Protein 1FL2 (pdb70)

Foldseek 3Di:
DWQEEEEAAALLLLLLLLLQQVVVTRAEYEYAAHHPPQCQEAWFCPLPPDNIGGSVRVSVVSVVSSVVGNYHYHYNWAFQAWAFAPDFQEWIWTATPVGDIDTHSFYAYEHAWDFDDLPAPPQVVADNQFEAADLVGCLQVAAAWEEEFEAQAQQRLVSLLVSLVGHQAYEYEALAQDGRYDPVSVVSSVPRPRYHYHYNWRWHHFDDPSRHTQKTWIARNPVRDIDIDGTGHYHYRHAIQQPQPSHVPVWDDDPRQAFEADPLQDTPRQRYGYFANSHPPPDHDSNRRSVRSSSPSVSSVVSSVPGDHD

Organism: Escherichia coli (strain K12) (NCBI:txid83333)

Secondary structure (DSSP, 8-state):
-EEEEEE--SHHHHHHHHHHHTTT--EEEE-SSTTGGGGG--EE--BTTBSSEEHHHHHHHHHHHHHTS-EEEE-S--EEEEE--SSTTPPEEEEETTS-EEEEEEEEE---EEEPP---TTTTTTBTTTEES-HHHHGGGGBT-EEEEE--SHHHHHHHHHHHTTBSEEEEE-SSSS--S-HHHHHHHHT-TTEEEESSEEEEEEEESSSSEEEEEEEETTT--EEEEE-SEEEE-S-EEES-GGGTTTS-B-TTSPBP--TT-B-SSTTEEE-STTBS-SS--HHHHHHHHHHHHHHHHHHHHHS---

Nearest PDB structures (foldseek):
  1fl2-assembly1_A  TM=1.003E+00  e=1.523E-67  Escherichia coli
  4o5q-assembly1_A  TM=9.953E-01  e=6.691E-61  Escherichia coli K-12
  1hyu-assembly1_A  TM=9.760E-01  e=3.519E-57  Salmonella enterica subsp. enterica serovar Typhimurium
  7aaw-assembly1_B  TM=9.580E-01  e=4.189E-35  Bacillus cereus ATCC 14579
  5mh4-assembly1_A  TM=6.606E-01  e=9.369E-35  Lactococcus cremoris

Structure (mmCIF, N/CA/C/O backbone):
data_1FL2
#
_entry.id   1FL2
#
_cell.length_a   60.440
_cell.length_b   60.440
_cell.length_c   171.830
_cell.angle_alpha   90.00
_cell.angle_beta   90.00
_cell.angle_gamma   120.00
#
_symmetry.space_group_name_H-M   'P 32 2 1'
#
loop_
_entity.id
_entity.type
_entity.pdbx_description
1 polymer 'ALKYL HYDROPEROXIDE REDUCTASE SUBUNIT F'
2 non-polymer 'SULFATE ION'
3 non-polymer 'FLAVIN-ADENINE DINUCLEOTIDE'
4 water water
#
loop_
_atom_site.group_PDB
_atom_site.id
_atom_site.type_symbol
_atom_site.label_atom_id
_atom_site.label_alt_id
_atom_site.label_comp_id
_atom_site.label_asym_id
_atom_site.label_entity_id
_atom_site.label_seq_id
_atom_site.pdbx_PDB_ins_code
_atom_site.Cartn_x
_atom_site.Cartn_y
_atom_site.Cartn_z
_atom_site.occupancy
_atom_site.B_iso_or_equiv
_atom_site.auth_seq_id
_atom_site.auth_comp_id
_atom_site.auth_asym_id
_atom_site.auth_atom_id
_atom_site.pdbx_PDB_model_num
ATOM 1 N N . ALA A 1 1 ? 16.176 26.438 29.151 1.00 23.21 212 ALA A N 1
ATOM 2 C CA . ALA A 1 1 ? 16.868 27.166 28.096 1.00 21.29 212 ALA A CA 1
ATOM 3 C C . ALA A 1 1 ? 17.157 26.183 26.985 1.00 19.87 212 ALA A C 1
ATOM 4 O O . ALA A 1 1 ? 17.896 25.205 27.129 1.00 19.74 212 ALA A O 1
ATOM 6 N N . TYR A 1 2 ? 16.494 26.422 25.879 1.00 18.13 213 TYR A N 1
ATOM 7 C CA . TYR A 1 2 ? 16.664 25.600 24.707 1.00 16.31 213 TYR A CA 1
ATOM 8 C C . TYR A 1 2 ? 17.967 26.007 24.059 1.00 15.13 213 TYR A C 1
ATOM 9 O O . TYR A 1 2 ? 18.478 27.098 24.316 1.00 14.61 213 TYR A O 1
ATOM 18 N N . ASP A 1 3 ? 18.546 25.108 23.268 1.00 13.95 214 ASP A N 1
ATOM 19 C CA . ASP A 1 3 ? 19.740 25.475 22.522 1.00 12.96 214 ASP A CA 1
ATOM 20 C C . ASP A 1 3 ? 19.193 26.294 21.358 1.00 12.31 214 ASP A C 1
ATOM 21 O O . ASP A 1 3 ? 19.778 27.297 20.968 1.00 12.34 214 ASP A O 1
ATOM 26 N N . VAL A 1 4 ? 18.056 25.851 20.829 1.00 11.63 215 VAL A N 1
ATOM 27 C CA . VAL A 1 4 ? 17.356 26.564 19.762 1.00 11.09 215 VAL A CA 1
ATOM 28 C C . VAL A 1 4 ? 15.845 26.545 20.020 1.00 10.82 215 VAL A C 1
ATOM 29 O O . VAL A 1 4 ? 15.279 25.515 20.406 1.00 10.56 215 VAL A O 1
ATOM 33 N N . LEU A 1 5 ? 15.217 27.710 19.868 1.00 10.45 216 LEU A N 1
ATOM 34 C CA . LEU A 1 5 ? 13.776 27.830 20.025 1.00 10.26 216 LEU A CA 1
ATOM 35 C C . LEU A 1 5 ? 13.263 28.374 18.694 1.00 9.97 216 LEU A C 1
ATOM 36 O O . LEU A 1 5 ? 13.639 29.472 18.255 1.00 10.05 216 LEU A O 1
ATOM 41 N N . ILE A 1 6 ? 12.437 27.570 18.053 1.00 9.77 217 ILE A N 1
ATOM 42 C CA . ILE A 1 6 ? 11.857 27.891 16.764 1.00 9.59 217 ILE A CA 1
ATOM 43 C C . ILE A 1 6 ? 10.442 28.397 16.993 1.00 9.62 217 ILE A C 1
ATOM 44 O O . ILE A 1 6 ? 9.649 27.735 17.632 1.00 9.63 217 ILE A O 1
ATOM 49 N N . VAL A 1 7 ? 10.175 29.607 16.510 1.00 9.73 218 VAL A N 1
ATOM 50 C CA . VAL A 1 7 ? 8.875 30.244 16.685 1.00 9.82 218 VAL A CA 1
ATOM 51 C C . VAL A 1 7 ? 8.090 30.156 15.386 1.00 9.80 218 VAL A C 1
ATOM 52 O O . VAL A 1 7 ? 8.439 30.799 14.401 1.00 9.66 218 VAL A O 1
ATOM 56 N N . GLY A 1 8 ? 7.021 29.364 15.411 1.00 9.97 219 GLY A 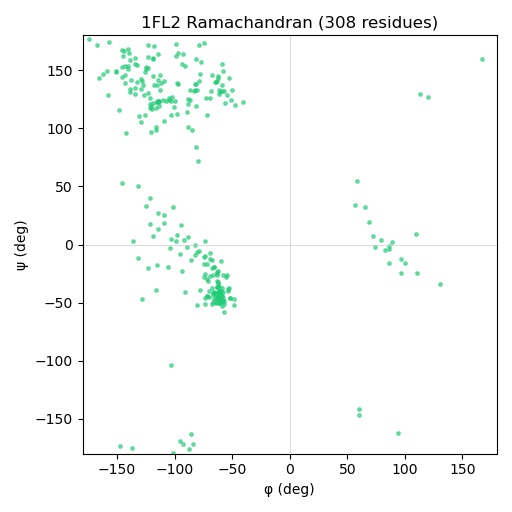N 1
ATOM 57 C CA . GLY A 1 8 ? 6.207 29.160 14.227 1.00 10.24 219 GLY A CA 1
ATOM 58 C C . GLY A 1 8 ? 6.383 27.711 13.830 1.00 10.46 219 GLY A C 1
ATOM 59 O O . GLY A 1 8 ? 7.509 27.235 13.773 1.00 10.70 219 GLY A O 1
ATOM 60 N N . SER A 1 9 ? 5.296 26.990 13.605 1.00 10.51 220 SER A N 1
ATOM 61 C CA . SER A 1 9 ? 5.420 25.588 13.257 1.00 10.47 220 SER A CA 1
ATOM 62 C C . SER A 1 9 ? 4.813 25.164 11.930 1.00 10.37 220 SER A C 1
ATOM 63 O O . SER A 1 9 ? 4.204 24.093 11.812 1.00 10.44 220 SER A O 1
ATOM 66 N N . GLY A 1 10 ? 5.000 26.023 10.932 1.00 10.20 221 GLY A N 1
ATOM 67 C CA . GLY A 1 10 ? 4.579 25.708 9.585 1.00 10.00 221 GLY A CA 1
ATOM 68 C C . GLY A 1 10 ? 5.746 24.919 8.999 1.00 9.75 221 GLY A C 1
ATOM 69 O O . GLY A 1 10 ? 6.634 24.473 9.734 1.00 9.90 221 GLY A O 1
ATOM 70 N N . PRO A 1 11 ? 5.813 24.771 7.676 1.00 9.45 222 PRO A N 1
ATOM 71 C CA . PRO A 1 11 ? 6.882 24.034 6.993 1.00 9.16 222 PRO A CA 1
ATOM 72 C C . PRO A 1 11 ? 8.286 24.478 7.399 1.00 8.64 222 PRO A C 1
ATOM 73 O O . PRO A 1 11 ? 9.144 23.645 7.651 1.00 8.58 222 PRO A O 1
ATOM 77 N N . ALA A 1 12 ? 8.512 25.789 7.445 1.00 8.25 223 ALA A N 1
ATOM 78 C CA . ALA A 1 12 ? 9.831 26.312 7.796 1.00 8.06 223 ALA A CA 1
ATOM 79 C C . ALA A 1 12 ? 10.274 25.924 9.197 1.00 7.88 223 ALA A C 1
ATOM 80 O O . ALA A 1 12 ? 11.404 25.464 9.393 1.00 7.79 223 ALA A O 1
ATOM 82 N N . GLY A 1 13 ? 9.398 26.162 10.174 1.00 7.84 224 GLY A N 1
ATOM 83 C CA . GLY A 1 13 ? 9.698 25.835 11.562 1.00 7.68 224 GLY A CA 1
ATOM 84 C C . GLY A 1 13 ? 9.909 24.336 11.763 1.00 7.90 224 GLY A C 1
ATOM 85 O O . GLY A 1 13 ? 10.808 23.925 12.490 1.00 7.70 224 GLY A O 1
ATOM 86 N N . ALA A 1 14 ? 9.068 23.527 11.129 1.00 8.01 225 ALA A N 1
ATOM 87 C CA . ALA A 1 14 ? 9.179 22.073 11.216 1.00 8.29 225 ALA A CA 1
ATOM 88 C C . ALA A 1 14 ? 10.504 21.582 10.649 1.00 8.29 225 ALA A C 1
ATOM 89 O O . ALA A 1 14 ? 11.165 20.739 11.256 1.00 8.37 225 ALA A O 1
ATOM 91 N N . ALA A 1 15 ? 10.893 22.118 9.492 1.00 8.38 226 ALA A N 1
ATOM 92 C CA . ALA A 1 15 ? 12.149 21.735 8.851 1.00 8.51 226 ALA A CA 1
ATOM 93 C C . ALA A 1 15 ? 13.299 22.078 9.784 1.00 8.44 226 ALA A C 1
ATOM 94 O O . ALA A 1 15 ? 14.233 21.288 9.945 1.00 8.37 226 ALA A O 1
ATOM 96 N N . ALA A 1 16 ? 13.238 23.276 10.364 1.00 8.51 227 ALA A N 1
ATOM 97 C CA . ALA A 1 16 ? 14.270 23.747 11.289 1.00 8.31 227 ALA A CA 1
ATOM 98 C C . ALA A 1 16 ? 14.358 22.842 12.507 1.00 8.43 227 ALA A C 1
ATOM 99 O O . ALA A 1 16 ? 15.456 22.505 12.961 1.00 8.10 227 ALA A O 1
ATOM 101 N N . ALA A 1 17 ? 13.200 22.397 13.001 1.00 8.51 228 ALA A N 1
ATOM 102 C CA . ALA A 1 17 ? 13.179 21.537 14.177 1.00 8.62 228 ALA A CA 1
ATOM 103 C C . ALA A 1 17 ? 13.831 20.196 13.884 1.00 8.73 228 ALA A C 1
ATOM 104 O O . ALA A 1 17 ? 14.583 19.686 14.699 1.00 8.74 228 ALA A O 1
ATOM 106 N N . ILE A 1 18 ? 13.542 19.648 12.707 1.00 8.79 229 ILE A N 1
ATOM 107 C CA . ILE A 1 18 ? 14.098 18.371 12.302 1.00 8.88 229 ILE A CA 1
ATOM 108 C C . ILE A 1 18 ? 15.613 18.511 12.174 1.00 8.89 229 ILE A C 1
ATOM 109 O O . ILE A 1 18 ? 16.364 17.714 12.740 1.00 8.49 229 ILE A O 1
ATOM 114 N N . TYR A 1 19 ? 16.067 19.543 11.461 1.00 9.15 230 TYR A N 1
ATOM 115 C CA . TYR A 1 19 ? 17.502 19.746 11.307 1.00 9.64 230 TYR A CA 1
ATOM 116 C C . TYR A 1 19 ? 18.223 19.967 12.640 1.00 9.85 230 TYR A C 1
ATOM 117 O O . TYR A 1 19 ? 19.301 19.425 12.854 1.00 10.08 230 TYR A O 1
ATOM 126 N N . SER A 1 20 ? 17.629 20.756 13.533 1.00 10.19 231 SER A N 1
ATOM 127 C CA . SER A 1 20 ? 18.233 21.037 14.837 1.00 10.57 231 SER A CA 1
ATOM 128 C C . SER A 1 20 ? 18.308 19.811 15.756 1.00 10.76 231 SER A C 1
ATOM 129 O O . SER A 1 20 ? 19.364 19.506 16.320 1.00 10.76 231 SER A O 1
ATOM 132 N N . ALA A 1 21 ? 17.185 19.111 15.901 1.00 11.01 232 ALA A N 1
ATOM 133 C CA . ALA A 1 21 ? 17.111 17.961 16.803 1.00 11.32 232 ALA A CA 1
ATOM 134 C C . ALA A 1 21 ? 17.984 16.833 16.321 1.00 11.67 232 ALA A C 1
ATOM 135 O O . ALA A 1 21 ? 18.416 16.011 17.119 1.00 11.66 232 ALA A O 1
ATOM 137 N N . ARG A 1 22 ? 18.232 16.790 15.011 1.00 11.90 233 ARG A N 1
ATOM 138 C CA . ARG A 1 22 ? 19.113 15.774 14.445 1.00 12.19 233 ARG A CA 1
ATOM 139 C C . ARG A 1 22 ? 20.557 15.944 14.925 1.00 12.77 233 ARG A C 1
ATOM 140 O O . ARG A 1 22 ? 21.330 14.994 14.911 1.00 12.68 233 ARG A O 1
ATOM 148 N N . LYS A 1 23 ? 20.894 17.134 15.421 1.00 13.30 234 LYS A N 1
ATOM 149 C CA . LYS A 1 23 ? 22.225 17.382 15.969 1.00 13.77 234 LYS A CA 1
ATOM 150 C C . LYS A 1 23 ? 22.283 17.124 17.486 1.00 14.06 234 LYS A C 1
ATOM 151 O O . LYS A 1 23 ? 23.314 17.362 18.135 1.00 14.00 234 LYS A O 1
ATOM 157 N N . GLY A 1 24 ? 21.166 16.657 18.038 1.00 14.17 235 GLY A N 1
ATOM 158 C CA . GLY A 1 24 ? 21.111 16.326 19.454 1.00 14.50 235 GLY A CA 1
ATOM 159 C C . GLY A 1 24 ? 20.941 17.474 20.424 1.00 14.62 235 GLY A C 1
ATOM 160 O O . GLY A 1 24 ? 20.921 17.251 21.639 1.00 14.92 235 GLY A O 1
ATOM 161 N N . ILE A 1 25 ? 20.774 18.685 19.908 1.00 14.64 236 ILE A N 1
ATOM 162 C CA . ILE A 1 25 ? 20.619 19.850 20.774 1.00 14.66 236 ILE A CA 1
ATOM 163 C C . ILE A 1 25 ? 19.199 20.021 21.300 1.00 14.64 236 ILE A C 1
ATOM 164 O O . ILE A 1 25 ? 18.250 19.479 20.735 1.00 14.48 236 ILE A O 1
ATOM 169 N N . ARG A 1 26 ? 19.055 20.778 22.386 1.00 14.76 237 ARG A N 1
ATOM 170 C CA . ARG A 1 26 ? 17.740 20.982 22.984 1.00 15.00 237 ARG A CA 1
ATOM 171 C C . ARG A 1 26 ? 16.972 21.889 22.063 1.00 14.24 237 ARG A C 1
ATOM 172 O O . ARG A 1 26 ? 17.264 23.069 21.949 1.00 13.94 237 ARG A O 1
ATOM 180 N N . THR A 1 27 ? 15.959 21.304 21.445 1.00 13.68 238 THR A N 1
ATOM 181 C CA . THR A 1 27 ? 15.169 21.976 20.432 1.00 13.13 238 THR A CA 1
ATOM 182 C C . THR A 1 27 ? 13.717 22.195 20.821 1.00 12.96 238 THR A C 1
ATOM 183 O O . THR A 1 27 ? 12.994 21.240 21.108 1.00 13.00 238 THR A O 1
ATOM 187 N N . GLY A 1 28 ? 13.299 23.455 20.803 1.00 12.72 239 GLY A N 1
ATOM 188 C CA . GLY A 1 28 ? 11.915 23.792 21.091 1.00 12.67 239 GLY A CA 1
ATOM 189 C C . GLY A 1 28 ? 11.255 24.311 19.820 1.00 12.58 239 GLY A C 1
ATOM 190 O O . GLY A 1 28 ? 11.855 25.071 19.072 1.00 12.16 239 GLY A O 1
ATOM 191 N N . LEU A 1 29 ? 10.011 23.909 19.582 1.00 12.72 240 LEU A N 1
ATOM 192 C CA . LEU A 1 29 ? 9.271 24.343 18.408 1.00 13.03 240 LEU A CA 1
ATOM 193 C C . LEU A 1 29 ? 7.946 24.854 18.961 1.00 13.54 240 LEU A C 1
ATOM 194 O O . LEU A 1 29 ? 7.122 24.062 19.399 1.00 13.56 240 LEU A O 1
ATOM 199 N N . MET A 1 30 ? 7.788 26.168 18.984 1.00 14.25 241 MET A N 1
ATOM 200 C CA . MET A 1 30 ? 6.578 26.788 19.516 1.00 15.29 241 MET A CA 1
ATOM 201 C C . MET A 1 30 ? 5.808 27.493 18.408 1.00 15.56 241 MET A C 1
ATOM 202 O O . MET A 1 30 ? 6.293 28.467 17.839 1.00 15.61 241 MET A O 1
ATOM 207 N N . GLY A 1 31 ? 4.575 27.056 18.176 1.00 15.70 242 GLY A N 1
ATOM 208 C CA . GLY A 1 31 ? 3.768 27.667 17.141 1.00 16.05 242 GLY A CA 1
ATOM 209 C C . GLY A 1 31 ? 2.306 27.726 17.540 1.00 16.38 242 GLY A C 1
ATOM 210 O O . GLY A 1 31 ? 1.886 27.136 18.541 1.00 16.32 242 GLY A O 1
ATOM 211 N N . GLU A 1 32 ? 1.545 28.507 16.793 1.00 16.60 243 GLU A N 1
ATOM 212 C CA . GLU A 1 32 ? 0.119 28.653 17.050 1.00 17.04 243 GLU A CA 1
ATOM 213 C C . GLU A 1 32 ? -0.649 27.415 16.621 1.00 17.18 243 GLU A C 1
ATOM 214 O O . GLU A 1 32 ? -1.454 26.912 17.374 1.00 17.37 243 GLU A O 1
ATOM 220 N N . ARG A 1 33 ? -0.360 26.899 15.429 1.00 17.38 244 ARG A N 1
ATOM 221 C CA . ARG A 1 33 ? -1.040 25.716 14.912 1.00 17.41 244 ARG A CA 1
ATOM 222 C C . ARG A 1 33 ? -0.051 24.954 14.032 1.00 16.88 244 ARG A C 1
ATOM 223 O O . ARG A 1 33 ? 0.351 25.443 12.976 1.00 16.58 244 ARG A O 1
ATOM 231 N N . PHE A 1 34 ? 0.305 23.741 14.441 1.00 16.20 245 PHE A N 1
ATOM 232 C CA . PHE A 1 34 ? 1.270 22.970 13.670 1.00 15.81 245 PHE A CA 1
ATOM 233 C C . PHE A 1 34 ? 0.827 22.768 12.221 1.00 15.60 245 PHE A C 1
ATOM 234 O O . PHE A 1 34 ? -0.314 22.391 11.957 1.00 15.51 245 PHE A O 1
ATOM 242 N N . GLY A 1 35 ? 1.737 23.027 11.290 1.00 15.31 246 GLY A N 1
ATOM 243 C CA . GLY A 1 35 ? 1.419 22.850 9.885 1.00 15.34 246 GLY A CA 1
ATOM 244 C C . GLY A 1 35 ? 1.317 24.157 9.129 1.00 15.35 246 GLY A C 1
ATOM 245 O O . GLY A 1 35 ? 1.435 24.183 7.902 1.00 15.30 246 GLY A O 1
ATOM 246 N N . GLY A 1 36 ? 1.028 25.230 9.849 1.00 15.36 247 GLY A N 1
ATOM 247 C CA . GLY A 1 36 ? 0.934 26.530 9.217 1.00 15.88 247 GLY A CA 1
ATOM 248 C C . GLY A 1 36 ? -0.113 26.648 8.126 1.00 16.31 247 GLY A C 1
ATOM 249 O O . GLY A 1 36 ? -1.197 26.084 8.222 1.00 15.92 247 GLY A O 1
ATOM 250 N N . GLN A 1 37 ? 0.225 27.370 7.065 1.00 16.90 248 GLN A N 1
ATOM 251 C CA . GLN A 1 37 ? -0.713 27.595 5.986 1.00 17.94 248 GLN A CA 1
ATOM 252 C C . GLN A 1 37 ? -1.162 26.370 5.227 1.00 18.32 248 GLN A C 1
ATOM 253 O O . GLN A 1 37 ? -2.235 26.387 4.658 1.00 18.31 248 GLN A O 1
ATOM 259 N N . ILE A 1 38 ? -0.367 25.304 5.242 1.00 18.77 249 ILE A N 1
ATOM 260 C CA . ILE A 1 38 ? -0.737 24.119 4.490 1.00 19.48 249 ILE A CA 1
ATOM 261 C C . ILE A 1 38 ? -1.992 23.446 5.025 1.00 20.04 249 ILE A C 1
ATOM 262 O O . ILE A 1 38 ? -2.687 22.761 4.285 1.00 19.82 249 ILE A O 1
ATOM 267 N N . LEU A 1 39 ? -2.330 23.756 6.278 1.00 20.67 250 LEU A N 1
ATOM 268 C CA . LEU A 1 39 ? -3.515 23.199 6.930 1.00 21.46 250 LEU A CA 1
ATOM 269 C C . LEU A 1 39 ? -4.794 23.597 6.214 1.00 21.85 250 LEU A C 1
ATOM 270 O O . LEU A 1 39 ? -5.775 22.855 6.266 1.00 22.33 250 LEU A O 1
ATOM 275 N N . ASP A 1 40 ? -4.823 24.795 5.630 1.00 22.22 251 ASP A N 1
ATOM 276 C CA . ASP A 1 40 ? -6.042 25.177 4.882 1.00 22.60 251 ASP A CA 1
ATOM 277 C C . ASP A 1 40 ? -6.086 24.946 3.423 1.00 22.11 251 ASP A C 1
ATOM 278 O O . ASP A 1 40 ? -6.847 25.639 2.738 1.00 22.30 251 ASP A O 1
ATOM 283 N N . THR A 1 41 ? -5.202 24.115 2.922 1.00 21.35 252 THR A N 1
ATOM 284 C CA . THR A 1 41 ? -5.297 23.864 1.510 1.00 20.72 252 THR A CA 1
ATOM 285 C C . THR A 1 41 ? -5.464 22.404 1.300 1.00 20.22 252 THR A C 1
ATOM 286 O O . THR A 1 41 ? -5.173 21.605 2.187 1.00 20.27 252 THR A O 1
ATOM 290 N N . VAL A 1 42 ? -5.940 22.054 0.119 1.00 19.62 253 VAL A N 1
ATOM 291 C CA . VAL A 1 42 ? -6.173 20.657 -0.195 1.00 19.11 253 VAL A CA 1
ATOM 292 C C . VAL A 1 42 ? -5.036 20.168 -1.089 1.00 18.69 253 VAL A C 1
ATOM 293 O O . VAL A 1 42 ? -3.932 20.014 -0.610 1.00 18.59 253 VAL A O 1
ATOM 297 N N . ASP A 1 43 ? -5.277 20.017 -2.392 1.00 18.18 254 ASP A N 1
ATOM 298 C CA . ASP A 1 43 ? -4.264 19.567 -3.354 1.00 17.72 254 ASP A CA 1
ATOM 299 C C . ASP A 1 43 ? -2.933 20.379 -3.464 1.00 16.79 254 ASP A C 1
ATOM 300 O O . ASP A 1 43 ? -2.921 21.558 -3.791 1.00 16.90 254 ASP A O 1
ATOM 305 N N . ILE A 1 44 ? -1.816 19.715 -3.230 1.00 15.52 255 ILE A N 1
ATOM 306 C CA . ILE A 1 44 ? -0.516 20.356 -3.352 1.00 14.45 255 ILE A CA 1
ATOM 307 C C . ILE A 1 44 ? 0.216 19.527 -4.394 1.00 13.92 255 ILE A C 1
ATOM 308 O O . ILE A 1 44 ? 0.387 18.325 -4.219 1.00 13.58 255 ILE A O 1
ATOM 313 N N . GLU A 1 45 ? 0.616 20.172 -5.486 1.00 13.48 256 GLU A N 1
ATOM 314 C CA . GLU A 1 45 ? 1.298 19.478 -6.582 1.00 13.25 256 GLU A CA 1
ATOM 315 C C . GLU A 1 45 ? 2.704 19.976 -6.870 1.00 12.48 256 GLU A C 1
ATOM 316 O O . GLU A 1 45 ? 3.313 19.563 -7.850 1.00 12.05 256 GLU A O 1
ATOM 322 N N . ASN A 1 46 ? 3.222 20.863 -6.025 1.00 11.85 257 ASN A N 1
ATOM 323 C CA . ASN A 1 46 ? 4.569 21.366 -6.246 1.00 11.42 257 ASN A CA 1
ATOM 324 C C . ASN A 1 46 ? 5.539 21.117 -5.092 1.00 11.25 257 ASN A C 1
ATOM 325 O O . ASN A 1 46 ? 6.548 21.791 -4.987 1.00 10.97 257 ASN A O 1
ATOM 330 N N . TYR A 1 47 ? 5.201 20.196 -4.191 1.00 11.07 258 TYR A N 1
ATOM 331 C CA . TYR A 1 47 ? 6.151 19.854 -3.134 1.00 11.09 258 TYR A CA 1
ATOM 332 C C . TYR A 1 47 ? 7.011 18.804 -3.841 1.00 11.18 258 TYR A C 1
ATOM 333 O O . TYR A 1 47 ? 6.624 17.635 -3.984 1.00 11.10 258 TYR A O 1
ATOM 342 N N . ILE A 1 48 ? 8.154 19.277 -4.326 1.00 11.13 259 ILE A N 1
ATOM 343 C CA . ILE A 1 48 ? 9.102 18.498 -5.119 1.00 11.16 259 ILE A CA 1
ATOM 344 C C . ILE A 1 48 ? 9.336 17.051 -4.670 1.00 11.32 259 ILE A C 1
ATOM 345 O O . ILE A 1 48 ? 9.733 16.812 -3.539 1.00 11.12 259 ILE A O 1
ATOM 350 N N . SER A 1 49 ? 9.076 16.129 -5.604 1.00 11.72 260 SER A N 1
ATOM 351 C CA . SER A 1 49 ? 9.194 14.671 -5.480 1.00 12.41 260 SER A CA 1
ATOM 352 C C . SER A 1 49 ? 7.861 14.007 -5.156 1.00 12.99 260 SER A C 1
ATOM 353 O O . SER A 1 49 ? 7.735 12.786 -5.233 1.00 12.97 260 SER A O 1
ATOM 356 N N . VAL A 1 50 ? 6.877 14.819 -4.791 1.00 13.34 261 VAL A N 1
ATOM 357 C CA . VAL A 1 50 ? 5.546 14.346 -4.457 1.00 14.11 261 VAL A CA 1
ATOM 358 C C . VAL A 1 50 ? 4.618 14.939 -5.508 1.00 14.60 261 VAL A C 1
ATOM 359 O O . VAL A 1 50 ? 4.213 16.106 -5.413 1.00 14.86 261 VAL A O 1
ATOM 363 N N . PRO A 1 51 ? 4.277 14.155 -6.539 1.00 15.31 262 PRO A N 1
ATOM 364 C CA . PRO A 1 51 ? 3.397 14.659 -7.605 1.00 15.77 262 PRO A CA 1
ATOM 365 C C . PRO A 1 51 ? 2.099 15.247 -7.075 1.00 16.32 262 PRO A C 1
ATOM 366 O O . PRO A 1 51 ? 1.626 16.288 -7.555 1.00 16.34 262 PRO A O 1
ATOM 370 N N . LYS A 1 52 ? 1.561 14.621 -6.037 1.00 16.93 263 LYS A N 1
ATOM 371 C CA . LYS A 1 52 ? 0.329 15.117 -5.452 1.00 17.67 263 LYS A CA 1
ATOM 372 C C . LYS A 1 52 ? 0.108 14.688 -4.021 1.00 17.73 263 LYS A C 1
ATOM 373 O O . LYS A 1 52 ? 0.235 13.515 -3.673 1.00 18.03 263 LYS A O 1
ATOM 379 N N . THR A 1 53 ? -0.173 15.666 -3.176 1.00 17.56 264 THR A N 1
ATOM 380 C CA . THR A 1 53 ? -0.480 15.392 -1.787 1.00 17.42 264 THR A CA 1
ATOM 381 C C . THR A 1 53 ? -1.473 16.475 -1.388 1.00 17.55 264 THR A C 1
ATOM 382 O O . THR A 1 53 ? -1.977 17.191 -2.260 1.00 17.32 264 THR A O 1
ATOM 386 N N . GLU A 1 54 ? -1.826 16.530 -0.106 1.00 17.68 265 GLU A N 1
ATOM 387 C CA . GLU A 1 54 ? -2.742 17.557 0.391 1.00 18.07 265 GLU A CA 1
ATOM 388 C C . GLU A 1 54 ? -2.280 18.081 1.718 1.00 17.44 265 GLU A C 1
ATOM 389 O O . GLU A 1 54 ? -1.590 17.382 2.447 1.00 16.98 265 GLU A O 1
ATOM 395 N N . GLY A 1 55 ? -2.762 19.277 2.050 1.00 16.98 266 GLY A N 1
ATOM 396 C CA . GLY A 1 55 ? -2.398 19.935 3.289 1.00 16.68 266 GLY A CA 1
ATOM 397 C C . GLY A 1 55 ? -2.482 19.105 4.554 1.00 16.51 266 GLY A C 1
ATOM 398 O O . GLY A 1 55 ? -1.515 19.041 5.313 1.00 16.28 266 GLY A O 1
ATOM 399 N N . GLN A 1 56 ? -3.634 18.465 4.781 1.00 16.34 267 GLN A N 1
ATOM 400 C CA . 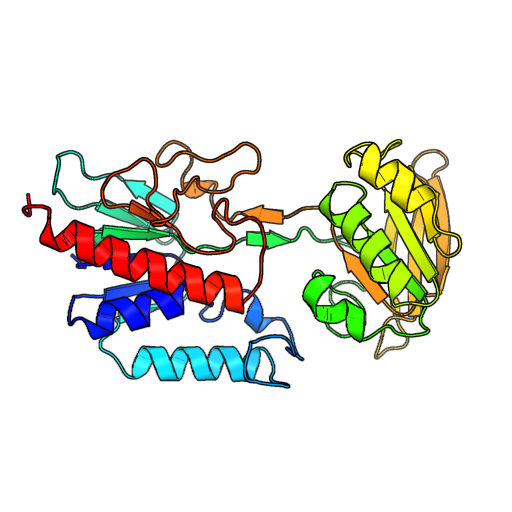GLN A 1 56 ? -3.831 17.650 5.978 1.00 16.35 267 GLN A CA 1
ATOM 401 C C . GLN A 1 56 ? -2.806 16.521 6.040 1.00 15.96 267 GLN A C 1
ATOM 402 O O . GLN A 1 56 ? -2.135 16.351 7.051 1.00 15.81 267 GLN A O 1
ATOM 408 N N . LYS A 1 57 ? -2.665 15.796 4.937 1.00 15.78 268 LYS A N 1
ATOM 409 C CA . LYS A 1 57 ? -1.712 14.695 4.845 1.00 15.57 268 LYS A CA 1
ATOM 410 C C . LYS A 1 57 ? -0.270 15.197 5.049 1.00 15.05 268 LYS A C 1
ATOM 411 O O . LYS A 1 57 ? 0.499 14.617 5.827 1.00 14.81 268 LYS A O 1
ATOM 417 N N . LEU A 1 58 ? 0.079 16.280 4.361 1.00 14.36 269 LEU A N 1
ATOM 418 C CA . LEU A 1 58 ? 1.427 16.863 4.462 1.00 13.75 269 LEU A CA 1
ATOM 419 C C . LEU A 1 58 ? 1.734 17.370 5.874 1.00 13.54 269 LEU A C 1
ATOM 420 O O . LEU A 1 58 ? 2.810 17.113 6.394 1.00 13.44 269 LEU A O 1
ATOM 425 N N . ALA A 1 59 ? 0.812 18.106 6.496 1.00 13.40 270 ALA A N 1
ATOM 426 C CA . ALA A 1 59 ? 1.034 18.566 7.871 1.00 13.23 270 ALA A CA 1
ATOM 427 C C . ALA A 1 59 ? 1.183 17.347 8.787 1.00 13.17 270 ALA A C 1
ATOM 428 O O . ALA A 1 59 ? 1.952 17.369 9.743 1.00 13.12 270 ALA A O 1
ATOM 430 N N . GLY A 1 60 ? 0.436 16.286 8.499 1.00 13.09 271 GLY A N 1
ATOM 431 C CA . GLY A 1 60 ? 0.542 15.082 9.311 1.00 12.80 271 GLY A CA 1
ATOM 432 C C . GLY A 1 60 ? 1.917 14.452 9.140 1.00 12.80 271 GLY A C 1
ATOM 433 O O . GLY A 1 60 ? 2.529 14.007 10.113 1.00 12.66 271 GLY A O 1
ATOM 434 N N . ALA A 1 61 ? 2.407 14.427 7.903 1.00 12.57 272 ALA A N 1
ATOM 435 C CA . ALA A 1 61 ? 3.717 13.844 7.608 1.00 12.62 272 ALA A CA 1
ATOM 436 C C . ALA A 1 61 ? 4.816 14.689 8.235 1.00 12.46 272 ALA A C 1
ATOM 437 O O . ALA A 1 61 ? 5.840 14.155 8.676 1.00 12.58 272 ALA A O 1
ATOM 439 N N . LEU A 1 62 ? 4.634 16.011 8.226 1.00 12.33 273 LEU A N 1
ATOM 440 C CA . LEU A 1 62 ? 5.605 16.907 8.851 1.00 12.23 273 LEU A CA 1
ATOM 441 C C . LEU A 1 62 ? 5.687 16.630 10.343 1.00 12.27 273 LEU A C 1
ATOM 442 O O . LEU A 1 62 ? 6.784 16.630 10.924 1.00 11.91 273 LEU A O 1
ATOM 447 N N . LYS A 1 63 ? 4.531 16.443 10.981 1.00 12.40 274 LYS A N 1
ATOM 448 C CA . LYS A 1 63 ? 4.531 16.154 12.424 1.00 12.70 274 LYS A CA 1
ATOM 449 C C . LYS A 1 63 ? 5.229 14.822 12.746 1.00 12.55 274 LYS A C 1
ATOM 450 O O . LYS A 1 63 ? 5.983 14.724 13.718 1.00 12.74 274 LYS A O 1
ATOM 456 N N . VAL A 1 64 ? 4.947 13.797 11.955 1.00 12.42 275 VAL A N 1
ATOM 457 C CA . VAL A 1 64 ? 5.583 12.492 12.146 1.00 12.49 275 VAL A CA 1
ATOM 458 C C . VAL A 1 64 ? 7.103 12.645 12.025 1.00 12.32 275 VAL A C 1
ATOM 459 O O . VAL A 1 64 ? 7.869 12.127 12.840 1.00 12.15 275 VAL A O 1
ATOM 463 N N . HIS A 1 65 ? 7.538 13.392 11.023 1.00 12.30 276 HIS A N 1
ATOM 464 C CA . HIS A 1 65 ? 8.963 13.593 10.818 1.00 12.31 276 HIS A CA 1
ATOM 465 C C . HIS A 1 65 ? 9.598 14.324 11.999 1.00 12.57 276 HIS A C 1
ATOM 466 O O . HIS A 1 65 ? 10.670 13.947 12.480 1.00 12.68 276 HIS A O 1
ATOM 473 N N . VAL A 1 66 ? 8.924 15.351 12.500 1.00 12.63 277 VAL A N 1
ATOM 474 C CA . VAL A 1 66 ? 9.442 16.097 13.637 1.00 13.08 277 VAL A CA 1
ATOM 475 C C . VAL A 1 66 ? 9.504 15.180 14.852 1.00 13.56 277 VAL A C 1
ATOM 476 O O . VAL A 1 66 ? 10.502 15.158 15.571 1.00 13.41 277 VAL A O 1
ATOM 480 N N . ASP A 1 67 ? 8.454 14.387 15.040 1.00 14.27 278 ASP A N 1
ATOM 481 C CA . ASP A 1 67 ? 8.387 13.481 16.185 1.00 15.01 278 ASP A CA 1
ATOM 482 C C . ASP A 1 67 ? 9.363 12.312 16.168 1.00 15.48 278 ASP A C 1
ATOM 483 O O . ASP A 1 67 ? 9.491 11.596 17.162 1.00 15.64 278 ASP A O 1
ATOM 488 N N . GLU A 1 68 ? 10.081 12.140 15.060 1.00 15.89 279 GLU A N 1
ATOM 489 C CA . GLU A 1 68 ? 11.085 11.090 14.980 1.00 16.49 279 GLU A CA 1
ATOM 490 C C . GLU A 1 68 ? 12.285 11.538 15.799 1.00 16.41 279 GLU A C 1
ATOM 491 O O . GLU A 1 68 ? 13.139 10.729 16.174 1.00 16.36 279 GLU A O 1
ATOM 497 N N . TYR A 1 69 ? 12.338 12.828 16.099 1.00 16.24 280 TYR A N 1
ATOM 498 C CA . TYR A 1 69 ? 13.459 13.376 16.845 1.00 16.35 280 TYR A CA 1
ATOM 499 C C . TYR A 1 69 ? 13.046 13.974 18.177 1.00 16.78 280 TYR A C 1
ATOM 500 O O . TYR A 1 69 ? 11.857 14.118 18.451 1.00 16.74 280 TYR A O 1
ATOM 509 N N . ASP A 1 70 ? 14.034 14.319 18.998 1.00 17.17 281 ASP A N 1
ATOM 510 C CA . ASP A 1 70 ? 13.772 14.883 20.319 1.00 17.81 281 ASP A CA 1
ATOM 511 C C . ASP A 1 70 ? 13.475 16.372 20.181 1.00 17.73 281 ASP A C 1
ATOM 512 O O . ASP A 1 70 ? 14.374 17.223 20.308 1.00 17.61 281 ASP A O 1
ATOM 517 N N . VAL A 1 71 ? 12.210 16.665 19.875 1.00 17.60 282 VAL A N 1
ATOM 518 C CA . VAL A 1 71 ? 11.758 18.042 19.718 1.00 17.47 282 VAL A CA 1
ATOM 519 C C . VAL A 1 71 ? 10.617 18.291 20.680 1.00 17.54 282 VAL A C 1
ATOM 520 O O . VAL A 1 71 ? 9.679 17.492 20.767 1.00 17.44 282 VAL A O 1
ATOM 524 N N . ASP A 1 72 ? 10.713 19.378 21.426 1.00 17.74 283 ASP A N 1
ATOM 525 C CA . ASP A 1 72 ? 9.648 19.744 22.330 1.00 18.04 283 ASP A CA 1
ATOM 526 C C . ASP A 1 72 ? 8.685 20.594 21.515 1.00 18.07 283 ASP A C 1
ATOM 527 O O . ASP A 1 72 ? 8.958 21.761 21.214 1.00 17.54 283 ASP A O 1
ATOM 532 N N . VAL A 1 73 ? 7.592 19.974 21.088 1.00 18.33 284 VAL A N 1
ATOM 533 C CA . VAL A 1 73 ? 6.588 20.682 20.313 1.00 18.86 284 VAL A CA 1
ATOM 534 C C . VAL A 1 73 ? 5.572 21.328 21.262 1.00 19.45 284 VAL A C 1
ATOM 535 O O . VAL A 1 73 ? 4.910 20.657 22.041 1.00 19.14 284 VAL A O 1
ATOM 539 N N . ILE A 1 74 ? 5.471 22.647 21.157 1.00 20.33 285 ILE A N 1
ATOM 540 C CA . ILE A 1 74 ? 4.558 23.476 21.944 1.00 21.29 285 ILE A CA 1
ATOM 541 C C . ILE A 1 74 ? 3.564 24.035 20.915 1.00 22.00 285 ILE A C 1
ATOM 542 O O . ILE A 1 74 ? 3.967 24.599 19.877 1.00 22.35 285 ILE A O 1
ATOM 547 N N . ASP A 1 75 ? 2.276 23.794 21.128 1.00 22.82 286 ASP A N 1
ATOM 548 C CA . ASP A 1 75 ? 1.254 24.266 20.194 1.00 23.54 286 ASP A CA 1
ATOM 549 C C . ASP A 1 75 ? 0.262 25.233 20.860 1.00 23.49 286 ASP A C 1
ATOM 550 O O . ASP A 1 75 ? 0.133 25.243 22.080 1.00 23.43 286 ASP A O 1
ATOM 555 N N . SER A 1 76 ? -0.441 26.027 20.056 1.00 23.41 287 SER A N 1
ATOM 556 C CA . SER A 1 76 ? -1.411 26.999 20.568 1.00 23.23 287 SER A CA 1
ATOM 557 C C . SER A 1 76 ? -0.783 28.120 21.403 1.00 22.94 287 SER A C 1
ATOM 558 O O . SER A 1 76 ? -1.374 28.575 22.381 1.00 23.04 287 SER A O 1
ATOM 561 N N . GLN A 1 77 ? 0.444 28.519 21.070 1.00 22.39 288 GLN A N 1
ATOM 562 C CA . GLN A 1 77 ? 1.096 29.620 21.773 1.00 21.77 288 GLN A CA 1
ATOM 563 C C . GLN A 1 77 ? 1.579 30.652 20.758 1.00 21.04 288 GLN A C 1
ATOM 564 O O . GLN A 1 77 ? 2.078 30.287 19.693 1.00 20.87 288 GLN A O 1
ATOM 570 N N . SER A 1 78 ? 1.377 31.935 21.062 1.00 20.06 289 SER A N 1
ATOM 571 C CA . SER A 1 78 ? 1.802 33.010 20.168 1.00 19.31 289 SER A CA 1
ATOM 572 C C . SER A 1 78 ? 2.898 33.856 20.796 1.00 18.54 289 SER A C 1
ATOM 573 O O . SER A 1 78 ? 2.697 34.431 21.863 1.00 18.22 289 SER A O 1
ATOM 576 N N . ALA A 1 79 ? 4.035 33.963 20.109 1.00 17.63 290 ALA A N 1
ATOM 577 C CA . ALA A 1 79 ? 5.135 34.783 20.583 1.00 16.74 290 ALA A CA 1
ATOM 578 C C . ALA A 1 79 ? 4.660 36.224 20.485 1.00 16.33 290 ALA A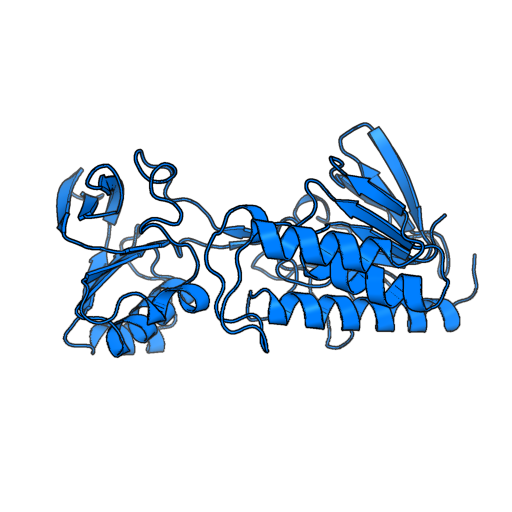 C 1
ATOM 579 O O . ALA A 1 79 ? 4.115 36.642 19.457 1.00 15.89 290 ALA A O 1
ATOM 581 N N . SER A 1 80 ? 4.869 36.974 21.562 1.00 15.89 291 SER A N 1
ATOM 582 C CA . SER A 1 80 ? 4.439 38.361 21.633 1.00 15.65 291 SER A CA 1
ATOM 583 C C . SER A 1 80 ? 5.600 39.340 21.738 1.00 15.71 291 SER A C 1
ATOM 584 O O . SER A 1 80 ? 5.438 40.523 21.481 1.00 15.57 291 SER A O 1
ATOM 587 N N . LYS A 1 81 ? 6.781 38.852 22.105 1.00 15.74 292 LYS A N 1
ATOM 588 C CA . LYS A 1 81 ? 7.938 39.726 22.203 1.00 16.03 292 LYS A CA 1
ATOM 589 C C . LYS A 1 81 ? 9.227 38.923 22.208 1.00 16.03 292 LYS A C 1
ATOM 590 O O . LYS A 1 81 ? 9.249 37.787 22.689 1.00 15.88 292 LYS A O 1
ATOM 596 N N . LEU A 1 82 ? 10.265 39.510 21.624 1.00 16.09 293 LEU A N 1
ATOM 597 C CA . LEU A 1 82 ? 11.607 38.936 21.618 1.00 16.35 293 LEU A CA 1
ATOM 598 C C . LEU A 1 82 ? 12.473 39.881 22.439 1.00 16.47 293 LEU A C 1
ATOM 599 O O . LEU A 1 82 ? 12.509 41.083 22.172 1.00 16.45 293 LEU A O 1
ATOM 604 N N . ILE A 1 83 ? 13.121 39.355 23.468 1.00 16.68 294 ILE A N 1
ATOM 605 C CA . ILE A 1 83 ? 14.029 40.165 24.269 1.00 17.08 294 ILE A CA 1
ATOM 606 C C . ILE A 1 83 ? 15.399 39.640 23.911 1.00 17.43 294 ILE A C 1
ATOM 607 O O . ILE A 1 83 ? 15.738 38.508 24.246 1.00 17.35 294 ILE A O 1
ATOM 612 N N . PRO A 1 84 ? 16.155 40.412 23.126 1.00 17.95 295 PRO A N 1
ATOM 613 C CA . PRO A 1 84 ? 17.503 40.023 22.702 1.00 18.40 295 PRO A CA 1
ATOM 614 C C . PRO A 1 84 ? 18.435 39.931 23.906 1.00 19.05 295 PRO A C 1
ATOM 615 O O . PRO A 1 84 ? 18.352 40.747 24.823 1.00 19.02 295 PRO A O 1
ATOM 619 N N . ALA A 1 85 ? 19.294 38.918 23.908 1.00 19.61 296 ALA A N 1
ATOM 620 C CA . ALA A 1 85 ? 20.261 38.726 24.982 1.00 20.46 296 ALA A CA 1
ATOM 621 C C . ALA A 1 85 ? 20.967 40.071 25.182 1.00 21.16 296 ALA A C 1
ATOM 622 O O . ALA A 1 85 ? 21.307 40.753 24.213 1.00 21.15 296 ALA A O 1
ATOM 624 N N . ALA A 1 86 ? 21.089 40.483 26.436 1.00 22.01 297 ALA A N 1
ATOM 625 C CA . ALA A 1 86 ? 21.693 41.764 26.777 1.00 22.89 297 ALA A CA 1
ATOM 626 C C . ALA A 1 86 ? 23.195 41.775 26.549 1.00 23.46 297 ALA A C 1
ATOM 627 O O . ALA A 1 86 ? 23.786 42.826 26.250 1.00 23.77 297 ALA A O 1
ATOM 629 N N . VAL A 1 87 ? 23.805 40.610 26.728 1.00 24.01 298 VAL A N 1
ATOM 630 C CA . VAL A 1 87 ? 25.232 40.429 26.529 1.00 24.64 298 VAL A CA 1
ATOM 631 C C . VAL A 1 87 ? 25.497 39.331 25.496 1.00 24.90 298 VAL A C 1
ATOM 632 O O . VAL A 1 87 ? 24.683 38.412 25.301 1.00 25.07 298 VAL A O 1
ATOM 636 N N . GLU A 1 88 ? 26.628 39.462 24.815 1.00 25.21 299 GLU A N 1
ATOM 637 C CA . GLU A 1 88 ? 27.075 38.509 23.806 1.00 25.33 299 GLU A CA 1
ATOM 638 C C . GLU A 1 88 ? 27.110 37.110 24.401 1.00 24.83 299 GLU A C 1
ATOM 639 O O . GLU A 1 88 ? 27.678 36.903 25.472 1.00 25.11 299 GLU A O 1
ATOM 645 N N . GLY A 1 89 ? 26.470 36.162 23.720 1.00 24.09 300 GLY A N 1
ATOM 646 C CA . GLY A 1 89 ? 26.432 34.794 24.205 1.00 22.83 300 GLY A CA 1
ATOM 647 C C . GLY A 1 89 ? 25.354 34.560 25.247 1.00 22.09 300 GLY A C 1
ATOM 648 O O . GLY A 1 89 ? 25.200 33.448 25.728 1.00 22.15 300 GLY A O 1
ATOM 649 N N . GLY A 1 90 ? 24.653 35.615 25.653 1.00 21.31 301 GLY A N 1
ATOM 650 C CA . GLY A 1 90 ? 23.586 35.454 26.631 1.00 20.29 301 GLY A CA 1
ATOM 651 C C . GLY A 1 90 ? 22.339 34.804 26.033 1.00 19.69 301 GLY A C 1
ATOM 652 O O . GLY A 1 90 ? 22.276 34.571 24.822 1.00 19.52 301 GLY A O 1
ATOM 653 N N . LEU A 1 91 ? 21.358 34.491 26.877 1.00 18.87 302 LEU A N 1
ATOM 654 C CA . LEU A 1 91 ? 20.116 33.870 26.424 1.00 18.17 302 LEU A CA 1
ATOM 655 C C . LEU A 1 91 ? 19.122 34.866 25.848 1.00 17.64 302 LEU A C 1
ATOM 656 O O . LEU A 1 91 ? 18.911 35.952 26.407 1.00 17.42 302 LEU A O 1
ATOM 661 N N . HIS A 1 92 ? 18.487 34.471 24.744 1.00 16.69 303 HIS A N 1
ATOM 662 C CA . HIS A 1 92 ? 17.461 35.279 24.097 1.00 16.02 303 HIS A CA 1
ATOM 663 C C . HIS A 1 92 ? 16.158 34.828 24.734 1.00 15.71 303 HIS A C 1
ATOM 664 O O . HIS A 1 92 ? 16.064 33.703 25.220 1.00 15.61 303 HIS A O 1
ATOM 671 N N . GLN A 1 93 ? 15.152 35.696 24.754 1.00 15.38 304 GLN A N 1
ATOM 672 C CA . GLN A 1 93 ? 13.882 35.324 25.359 1.00 15.02 304 GLN A CA 1
ATOM 673 C C . GLN A 1 93 ? 12.699 35.584 24.457 1.00 14.70 304 GLN A C 1
ATOM 674 O O . GLN A 1 93 ? 12.659 36.576 23.744 1.00 14.72 304 GLN A O 1
ATOM 680 N N . ILE A 1 94 ? 11.737 34.682 24.515 1.00 14.30 305 ILE A N 1
ATOM 681 C CA . ILE A 1 94 ? 10.511 34.824 23.761 1.00 14.02 305 ILE A CA 1
ATOM 682 C C . ILE A 1 94 ? 9.365 34.847 24.764 1.00 14.01 305 ILE A C 1
ATOM 683 O O . ILE A 1 94 ? 9.176 33.893 25.525 1.00 13.68 305 ILE A O 1
ATOM 688 N N . GLU A 1 95 ? 8.621 35.951 24.778 1.00 14.13 306 GLU A N 1
ATOM 689 C CA . GLU A 1 95 ? 7.458 36.062 25.650 1.00 14.50 306 GLU A CA 1
ATOM 690 C C . GLU A 1 95 ? 6.269 35.615 24.819 1.00 14.63 306 GLU A C 1
ATOM 691 O O . GLU A 1 95 ? 6.295 35.740 23.586 1.00 14.75 306 GLU A O 1
ATOM 697 N N . THR A 1 96 ? 5.215 35.140 25.477 1.00 14.79 307 THR A N 1
ATOM 698 C CA . THR A 1 96 ? 4.012 34.713 24.759 1.00 15.03 307 THR A CA 1
ATOM 699 C C . THR A 1 96 ? 2.800 35.545 25.178 1.00 15.20 307 THR A C 1
ATOM 700 O O . THR A 1 96 ? 2.779 36.121 26.274 1.00 15.17 307 THR A O 1
ATOM 704 N N . ALA A 1 97 ? 1.778 35.555 24.323 1.00 15.32 308 ALA A N 1
ATOM 705 C CA . ALA A 1 97 ? 0.534 36.289 24.591 1.00 15.48 308 ALA A CA 1
ATOM 706 C C . ALA A 1 97 ? -0.159 35.734 25.826 1.00 15.61 308 ALA A C 1
ATOM 707 O O . ALA A 1 97 ? -0.827 36.468 26.567 1.00 15.89 308 ALA A O 1
ATOM 709 N N . SER A 1 98 ? -0.004 34.436 26.049 1.00 15.56 309 SER A N 1
ATOM 710 C CA . SER A 1 98 ? -0.626 33.800 27.198 1.00 15.62 309 SER A CA 1
ATOM 711 C C . SER A 1 98 ? 0.080 34.143 28.513 1.00 15.29 309 SER A C 1
ATOM 712 O O . SER A 1 98 ? -0.424 33.800 29.577 1.00 15.58 309 SER A O 1
ATOM 715 N N . GLY A 1 99 ? 1.259 34.760 28.447 1.00 14.88 310 GLY A N 1
ATOM 716 C CA . GLY A 1 99 ? 1.940 35.164 29.679 1.00 14.47 310 GLY A CA 1
ATOM 717 C C . GLY A 1 99 ? 3.200 34.420 30.085 1.00 14.32 310 GLY A C 1
ATOM 718 O O . GLY A 1 99 ? 3.710 34.608 31.201 1.00 13.96 310 GLY A O 1
ATOM 719 N N . ALA A 1 100 ? 3.695 33.566 29.192 1.00 13.89 311 ALA A N 1
ATOM 720 C CA . ALA A 1 100 ? 4.897 32.794 29.467 1.00 13.71 311 ALA A CA 1
ATOM 721 C C . ALA A 1 100 ? 6.120 33.454 28.860 1.00 13.42 311 ALA A C 1
ATOM 722 O O . ALA A 1 100 ? 6.015 34.374 28.052 1.00 13.03 311 ALA A O 1
ATOM 724 N N . VAL A 1 101 ? 7.295 33.024 29.306 1.00 13.33 312 VAL A N 1
ATOM 725 C CA . VAL A 1 101 ? 8.542 33.528 28.735 1.00 13.33 312 VAL A CA 1
ATOM 726 C C . VAL A 1 101 ? 9.430 32.313 28.615 1.00 13.36 312 VAL A C 1
ATOM 727 O O . VAL A 1 101 ? 9.490 31.499 29.536 1.00 13.25 312 VAL A O 1
ATOM 731 N N . LEU A 1 102 ? 10.034 32.145 27.444 1.00 13.52 313 LEU A N 1
ATOM 732 C CA . LEU A 1 102 ? 10.922 31.008 27.198 1.00 13.81 313 LEU A CA 1
ATOM 733 C C . LEU A 1 102 ? 12.310 31.532 26.883 1.00 13.78 313 LEU A C 1
ATOM 734 O O . LEU A 1 102 ? 12.442 32.590 26.270 1.00 13.79 313 LEU A O 1
ATOM 739 N N . LYS A 1 103 ? 13.338 30.805 27.322 1.00 13.76 314 LYS A N 1
ATOM 740 C CA . LYS A 1 103 ? 14.722 31.222 27.092 1.00 14.12 314 LYS A CA 1
ATOM 741 C C . LYS A 1 103 ? 15.424 30.259 26.151 1.00 13.62 314 LYS A C 1
ATOM 742 O O . LYS A 1 103 ? 15.206 29.046 26.220 1.00 13.64 314 LYS A O 1
ATOM 748 N N . ALA A 1 104 ? 16.324 30.800 25.342 1.00 13.31 315 ALA A N 1
ATOM 749 C CA . ALA A 1 104 ? 17.068 29.989 24.393 1.00 13.00 315 ALA A CA 1
ATOM 750 C C . ALA A 1 104 ? 18.354 30.664 23.959 1.00 12.89 315 ALA A C 1
ATOM 751 O O . ALA A 1 104 ? 18.467 31.899 23.943 1.00 12.70 315 ALA A O 1
ATOM 753 N N . ARG A 1 105 ? 19.348 29.838 23.646 1.00 12.80 316 ARG A N 1
ATOM 754 C CA . ARG A 1 105 ? 20.635 30.320 23.175 1.00 12.81 316 ARG A CA 1
ATOM 755 C C . ARG A 1 105 ? 20.526 30.865 21.766 1.00 12.09 316 ARG A C 1
ATOM 756 O O . ARG A 1 105 ? 21.232 31.781 21.391 1.00 12.16 316 ARG A O 1
ATOM 764 N N . SER A 1 106 ? 19.603 30.320 20.989 1.00 11.48 317 SER A N 1
ATOM 765 C CA . SER A 1 106 ? 19.400 30.803 19.630 1.00 10.75 317 SER A CA 1
ATOM 766 C C . SER A 1 106 ? 17.910 30.744 19.330 1.00 10.40 317 SER A C 1
ATOM 767 O O . SER A 1 106 ? 17.177 29.924 19.889 1.00 10.24 317 SER A O 1
ATOM 770 N N . ILE A 1 107 ? 17.489 31.613 18.424 1.00 10.12 318 ILE A N 1
ATOM 771 C CA . ILE A 1 107 ? 16.085 31.703 18.042 1.00 9.72 318 ILE A CA 1
ATOM 772 C C . ILE A 1 107 ? 15.978 31.619 16.535 1.00 9.52 318 ILE A C 1
ATOM 773 O O . ILE A 1 107 ? 16.841 32.125 15.815 1.00 9.40 318 ILE A O 1
ATOM 778 N N . ILE A 1 108 ? 14.955 30.916 16.071 1.00 9.35 319 ILE A N 1
ATOM 779 C CA . ILE A 1 108 ? 14.668 30.870 14.657 1.00 9.29 319 ILE A CA 1
ATOM 780 C C . ILE A 1 108 ? 13.203 31.291 14.538 1.00 9.27 319 ILE A C 1
ATOM 781 O O . ILE A 1 108 ? 12.320 30.599 15.024 1.00 9.56 319 ILE A O 1
ATOM 786 N N . VAL A 1 109 ? 12.974 32.470 13.969 1.00 9.23 320 VAL A N 1
ATOM 787 C CA . VAL A 1 109 ? 11.621 32.980 13.747 1.00 9.27 320 VAL A CA 1
ATOM 788 C C . VAL A 1 109 ? 11.134 32.437 12.401 1.00 9.20 320 VAL A C 1
ATOM 789 O O . VAL A 1 109 ? 11.752 32.670 11.363 1.00 8.88 320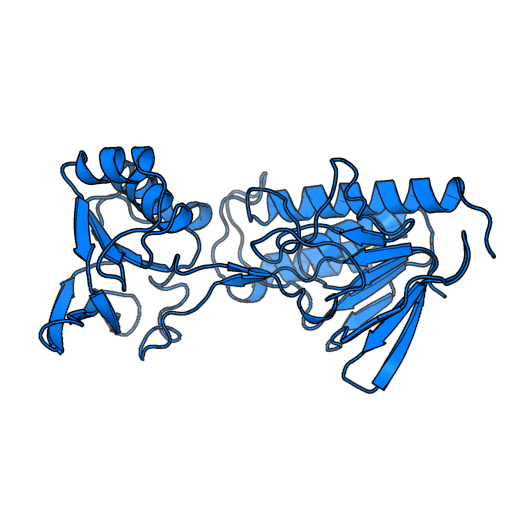 VAL A O 1
ATOM 793 N N . ALA A 1 110 ? 9.993 31.762 12.421 1.00 9.13 321 ALA A N 1
ATOM 794 C CA . ALA A 1 110 ? 9.413 31.155 11.218 1.00 9.20 321 ALA A CA 1
ATOM 795 C C . ALA A 1 110 ? 7.889 31.253 11.347 1.00 9.20 321 ALA A C 1
ATOM 796 O O . ALA A 1 110 ? 7.153 30.270 11.221 1.00 9.02 321 ALA A O 1
ATOM 798 N N . THR A 1 111 ? 7.438 32.471 11.600 1.00 9.40 322 THR A N 1
ATOM 799 C CA . THR A 1 111 ? 6.031 32.775 11.822 1.00 9.78 322 THR A CA 1
ATOM 800 C C . THR A 1 111 ? 5.172 32.958 10.572 1.00 10.13 322 THR A C 1
ATOM 801 O O . THR A 1 111 ? 3.956 33.203 10.669 1.00 10.00 322 THR A O 1
ATOM 805 N N . GLY A 1 112 ? 5.800 32.831 9.409 1.00 10.65 323 GLY A N 1
ATOM 806 C CA . GLY A 1 112 ? 5.083 32.949 8.152 1.00 11.31 323 GLY A CA 1
ATOM 807 C C . GLY A 1 112 ? 4.383 34.275 7.899 1.00 12.04 323 GLY A C 1
ATOM 808 O O . GLY A 1 112 ? 4.791 35.325 8.377 1.00 11.67 323 GLY A O 1
ATOM 809 N N . ALA A 1 113 ? 3.255 34.198 7.205 1.00 12.82 324 ALA A N 1
ATOM 810 C CA . ALA A 1 113 ? 2.521 35.393 6.851 1.00 14.00 324 ALA A CA 1
ATOM 811 C C . ALA A 1 113 ? 1.069 35.036 6.590 1.00 14.84 324 ALA A C 1
ATOM 812 O O . ALA A 1 113 ? 0.691 33.870 6.579 1.00 14.95 324 ALA A O 1
ATOM 814 N N . LYS A 1 114 ? 0.273 36.070 6.369 1.00 16.09 325 LYS A N 1
ATOM 815 C CA . LYS A 1 114 ? -1.137 35.917 6.073 1.00 17.10 325 LYS A CA 1
ATOM 816 C C . LYS A 1 114 ? -1.418 36.670 4.787 1.00 17.19 325 LYS A C 1
ATOM 817 O O . LYS A 1 114 ? -0.987 37.810 4.640 1.00 16.85 325 LYS A O 1
ATOM 823 N N . TRP A 1 115 ? -2.055 36.001 3.819 1.00 17.72 326 TRP A N 1
ATOM 824 C CA . TRP A 1 115 ? -2.415 36.659 2.572 1.00 18.29 326 TRP A CA 1
ATOM 825 C C . TRP A 1 115 ? -3.703 37.362 2.906 1.00 18.29 326 TRP A C 1
ATOM 826 O O . TRP A 1 115 ? -4.588 36.782 3.546 1.00 18.42 326 TRP A O 1
ATOM 837 N N . ARG A 1 116 ? -3.787 38.624 2.526 1.00 18.33 327 ARG A N 1
ATOM 838 C CA . ARG A 1 116 ? -4.975 39.402 2.795 1.00 18.42 327 ARG A CA 1
ATOM 839 C C . ARG A 1 116 ? -6.175 38.795 2.075 1.00 17.95 327 ARG A C 1
ATOM 840 O O . ARG A 1 116 ? -6.038 38.218 0.988 1.00 17.62 327 ARG A O 1
ATOM 848 N N . ASN A 1 117 ? -7.332 38.878 2.715 1.00 17.29 328 ASN A N 1
ATOM 849 C CA . ASN A 1 117 ? -8.558 38.339 2.152 1.00 17.01 328 ASN A CA 1
ATOM 850 C C . ASN A 1 117 ? -9.394 39.410 1.493 1.00 16.58 328 ASN A C 1
ATOM 851 O O . ASN A 1 117 ? -9.205 40.597 1.732 1.00 16.26 328 ASN A O 1
ATOM 856 N N . MET A 1 118 ? -10.316 38.978 0.647 1.00 16.15 329 MET A N 1
ATOM 857 C CA . MET A 1 118 ? -11.226 39.908 0.012 1.00 15.95 329 MET A CA 1
ATOM 858 C C . MET A 1 118 ? -12.254 40.347 1.070 1.00 15.83 329 MET A C 1
ATOM 859 O O . MET A 1 118 ? -12.785 41.447 0.992 1.00 15.66 329 MET A O 1
ATOM 864 N N . ASN A 1 119 ? -12.514 39.472 2.041 1.00 15.72 330 ASN A N 1
ATOM 865 C CA . ASN A 1 119 ? -13.485 39.720 3.115 1.00 15.80 330 ASN A CA 1
ATOM 866 C C . ASN A 1 119 ? -14.869 39.980 2.561 1.00 15.78 330 ASN A C 1
ATOM 867 O O . ASN A 1 119 ? -15.485 41.037 2.796 1.00 15.90 330 ASN A O 1
ATOM 872 N N . VAL A 1 120 ? -15.322 39.041 1.752 1.00 15.44 331 VAL A N 1
ATOM 873 C CA . VAL A 1 120 ? -16.634 39.136 1.131 1.00 15.27 331 VAL A CA 1
ATOM 874 C C . VAL A 1 120 ? -17.351 37.805 1.313 1.00 15.22 331 VAL A C 1
ATOM 875 O O . VAL A 1 120 ? -16.711 36.776 1.503 1.00 14.98 331 VAL A O 1
ATOM 879 N N . PRO A 1 121 ? -18.698 37.840 1.297 1.00 15.37 332 PRO A N 1
ATOM 880 C CA . PRO A 1 121 ? -19.435 36.567 1.453 1.00 15.39 332 PRO A CA 1
ATOM 881 C C . PRO A 1 121 ? -19.084 35.639 0.288 1.00 15.30 332 PRO A C 1
ATOM 882 O O . PRO A 1 121 ? -18.855 36.092 -0.845 1.00 15.38 332 PRO A O 1
ATOM 886 N N . GLY A 1 122 ? -18.987 34.343 0.590 1.00 15.10 333 GLY A N 1
ATOM 887 C CA . GLY A 1 122 ? -18.657 33.356 -0.423 1.00 15.11 333 GLY A CA 1
ATOM 888 C C . GLY A 1 122 ? -17.172 32.985 -0.452 1.00 15.13 333 GLY A C 1
ATOM 889 O O . GLY A 1 122 ? -16.811 31.891 -0.882 1.00 14.74 333 GLY A O 1
ATOM 890 N N . GLU A 1 123 ? -16.321 33.895 0.027 1.00 15.16 334 GLU A N 1
ATOM 891 C CA . GLU A 1 123 ? -14.882 33.670 0.029 1.00 15.37 334 GLU A CA 1
ATOM 892 C C . GLU A 1 123 ? -14.488 32.437 0.799 1.00 15.61 334 GLU A C 1
ATOM 893 O O . GLU A 1 123 ? -13.815 31.572 0.267 1.00 15.39 334 GLU A O 1
ATOM 899 N N . ASP A 1 124 ? -14.923 32.326 2.049 1.00 16.30 335 ASP A N 1
ATOM 900 C CA . ASP A 1 124 ? -14.576 31.150 2.821 1.00 16.90 335 ASP A CA 1
ATOM 901 C C . ASP A 1 124 ? -15.161 29.906 2.232 1.00 16.86 335 ASP A C 1
ATOM 902 O O . ASP A 1 124 ? -14.519 28.862 2.182 1.00 16.55 335 ASP A O 1
ATOM 907 N N . GLN A 1 125 ? -16.435 30.005 1.880 1.00 16.84 336 GLN A N 1
ATOM 908 C CA . GLN A 1 125 ? -17.134 28.843 1.352 1.00 16.80 336 GLN A CA 1
ATOM 909 C C . GLN A 1 125 ? -16.404 28.235 0.176 1.00 16.48 336 GLN A C 1
ATOM 910 O O . GLN A 1 125 ? -16.302 27.004 0.061 1.00 16.20 336 GLN A O 1
ATOM 916 N N . TYR A 1 126 ? -15.840 29.100 -0.664 1.00 15.97 337 TYR A N 1
ATOM 917 C CA . TYR A 1 126 ? -15.146 28.630 -1.853 1.00 15.93 337 TYR A CA 1
ATOM 918 C C . TYR A 1 126 ? -13.627 28.492 -1.841 1.00 16.01 337 TYR A C 1
ATOM 919 O O . TYR A 1 126 ? -13.016 28.232 -2.885 1.00 15.63 337 TYR A O 1
ATOM 928 N N . ARG A 1 127 ? -13.026 28.662 -0.667 1.00 16.24 338 ARG A N 1
ATOM 929 C CA . ARG A 1 127 ? -11.587 28.475 -0.531 1.00 16.58 338 ARG A CA 1
ATOM 930 C C . ARG A 1 127 ? -11.327 27.022 -0.898 1.00 16.44 338 ARG A C 1
ATOM 931 O O . ARG A 1 127 ? -12.040 26.127 -0.440 1.00 16.38 338 ARG A O 1
ATOM 939 N N . THR A 1 128 ? -10.321 26.796 -1.746 1.00 16.33 339 THR A N 1
ATOM 940 C CA . THR A 1 128 ? -9.938 25.467 -2.254 1.00 16.17 339 THR A CA 1
ATOM 941 C C . THR A 1 128 ? -10.918 24.918 -3.309 1.00 16.03 339 THR A C 1
ATOM 942 O O . THR A 1 128 ? -10.693 23.856 -3.901 1.00 15.81 339 THR A O 1
ATOM 946 N N . LYS A 1 129 ? -11.977 25.680 -3.579 1.00 15.78 340 LYS A N 1
ATOM 947 C CA . LYS A 1 129 ? -12.983 25.298 -4.568 1.00 15.66 340 LYS A CA 1
ATOM 948 C C . LYS A 1 129 ? -13.128 26.415 -5.608 1.00 15.08 340 LYS A C 1
ATOM 949 O O . LYS A 1 129 ? -14.223 26.656 -6.120 1.00 14.78 340 LYS A O 1
ATOM 955 N N . GLY A 1 130 ? -12.022 27.095 -5.899 1.00 14.49 341 GLY A N 1
ATOM 956 C CA . GLY A 1 130 ? -12.051 28.174 -6.870 1.00 13.98 341 GLY A CA 1
ATOM 957 C C . GLY A 1 130 ? -11.390 29.427 -6.326 1.00 13.63 341 GLY A C 1
ATOM 958 O O . GLY A 1 130 ? -10.828 30.190 -7.086 1.00 13.75 341 GLY A O 1
ATOM 959 N N . VAL A 1 131 ? -11.502 29.677 -5.024 1.00 13.23 342 VAL A N 1
ATOM 960 C CA . VAL A 1 131 ? -10.841 30.827 -4.424 1.00 12.80 342 VAL A CA 1
ATOM 961 C C . VAL A 1 131 ? -9.446 30.358 -4.025 1.00 12.96 342 VAL A C 1
ATOM 962 O O . VAL A 1 131 ? -9.287 29.359 -3.320 1.00 12.86 342 VAL A O 1
ATOM 966 N N . THR A 1 132 ? -8.435 31.063 -4.504 1.00 13.01 343 THR A N 1
ATOM 967 C CA . THR A 1 132 ? -7.063 30.664 -4.219 1.00 13.14 343 THR A CA 1
ATOM 968 C C . THR A 1 132 ? -6.207 31.895 -3.965 1.00 13.25 343 THR A C 1
ATOM 969 O O . THR A 1 132 ? -6.524 32.978 -4.431 1.00 13.13 343 THR A O 1
ATOM 973 N N . TYR A 1 133 ? -5.171 31.736 -3.145 1.00 13.46 344 TYR A N 1
ATOM 974 C CA . TYR A 1 133 ? -4.280 32.843 -2.796 1.00 13.90 344 TYR A CA 1
ATOM 975 C C . TYR A 1 133 ? -2.888 32.587 -3.334 1.00 14.32 344 TYR A C 1
ATOM 976 O O . TYR A 1 133 ? -1.939 33.304 -2.985 1.00 14.38 344 TYR A O 1
ATOM 985 N N . CYS A 1 134 ? -2.784 31.609 -4.231 1.00 14.66 345 CYS A N 1
ATOM 986 C CA . CYS A 1 134 ? -1.481 31.241 -4.763 1.00 15.14 345 CYS A CA 1
ATOM 987 C C . CYS A 1 134 ? -1.429 30.871 -6.239 1.00 14.93 345 CYS A C 1
ATOM 988 O O . CYS A 1 134 ? -1.657 29.729 -6.608 1.00 14.89 345 CYS A O 1
ATOM 991 N N . PRO A 1 135 ? -1.079 31.831 -7.101 1.00 14.89 346 PRO A N 1
ATOM 992 C CA . PRO A 1 135 ? -0.966 31.637 -8.549 1.00 14.73 346 PRO A CA 1
ATOM 993 C C . PRO A 1 135 ? 0.038 30.524 -8.898 1.00 14.80 346 PRO A C 1
ATOM 994 O O . PRO A 1 135 ? -0.217 29.699 -9.773 1.00 14.35 346 PRO A O 1
ATOM 998 N N . HIS A 1 136 ? 1.162 30.478 -8.182 1.00 14.81 347 HIS A N 1
ATOM 999 C CA . HIS A 1 136 ? 2.163 29.450 -8.471 1.00 15.14 347 HIS A CA 1
ATOM 1000 C C . HIS A 1 136 ? 1.629 28.059 -8.229 1.00 15.35 347 HIS A C 1
ATOM 1001 O O . HIS A 1 136 ? 1.963 27.119 -8.944 1.00 15.25 347 HIS A O 1
ATOM 1008 N N . CYS A 1 137 ? 0.803 27.946 -7.193 1.00 15.42 348 CYS A N 1
ATOM 1009 C CA . CYS A 1 137 ? 0.207 26.686 -6.796 1.00 15.75 348 CYS A CA 1
ATOM 1010 C C . CYS A 1 137 ? -0.908 26.190 -7.699 1.00 15.67 348 CYS A C 1
ATOM 1011 O O . CYS A 1 137 ? -0.875 25.062 -8.178 1.00 15.58 348 CYS A O 1
ATOM 1014 N N . ASP A 1 138 ? -1.880 27.059 -7.965 1.00 15.61 349 ASP A N 1
ATOM 1015 C CA . ASP A 1 138 ? -3.053 26.635 -8.723 1.00 15.53 349 ASP A CA 1
ATOM 1016 C C . ASP A 1 138 ? -3.206 27.029 -10.176 1.00 15.30 349 ASP A C 1
ATOM 1017 O O . ASP A 1 138 ? -4.141 26.592 -10.824 1.00 15.27 349 ASP A O 1
ATOM 1022 N N . GLY A 1 139 ? -2.271 27.808 -10.696 1.00 15.28 350 GLY A N 1
ATOM 1023 C CA . GLY A 1 139 ? -2.341 28.206 -12.089 1.00 15.18 350 GLY A CA 1
ATOM 1024 C C . GLY A 1 139 ? -2.597 27.050 -13.048 1.00 15.37 350 GLY A C 1
ATOM 1025 O O . GLY A 1 139 ? -3.497 27.140 -13.871 1.00 15.17 350 GLY A O 1
ATOM 1026 N N . PRO A 1 140 ? -1.872 25.919 -12.919 1.00 15.49 351 PRO A N 1
ATOM 1027 C CA . PRO A 1 140 ? -2.030 24.756 -13.787 1.00 15.67 351 PRO A CA 1
ATOM 1028 C C . PRO A 1 140 ? -3.414 24.140 -13.779 1.00 15.88 351 PRO A C 1
ATOM 1029 O O . PRO A 1 140 ? -3.750 23.371 -14.671 1.00 16.09 351 PRO A O 1
ATOM 1033 N N . LEU A 1 141 ? -4.235 24.506 -12.803 1.00 15.86 352 LEU A N 1
ATOM 1034 C CA . LEU A 1 141 ? -5.562 23.913 -12.700 1.00 16.06 352 LEU A CA 1
ATOM 1035 C C . LEU A 1 141 ? -6.654 24.639 -13.467 1.00 16.01 352 LEU A C 1
ATOM 1036 O O . LEU A 1 141 ? -7.783 24.167 -13.527 1.00 16.12 352 LEU A O 1
ATOM 1041 N N . PHE A 1 142 ? -6.306 25.742 -14.108 1.00 15.91 353 PHE A N 1
ATOM 1042 C CA . PHE A 1 142 ? -7.302 26.529 -14.823 1.00 15.97 353 PHE A CA 1
ATOM 1043 C C . PHE A 1 142 ? -7.173 26.622 -16.338 1.00 16.18 353 PHE A C 1
ATOM 1044 O O . PHE A 1 142 ? -7.658 27.568 -16.958 1.00 16.03 353 PHE A O 1
ATOM 1052 N N . LYS A 1 143 ? -6.565 25.608 -16.945 1.00 16.45 354 LYS A N 1
ATOM 1053 C CA . LYS A 1 143 ? -6.425 25.592 -18.396 1.00 16.72 354 LYS A CA 1
ATOM 1054 C C . LYS A 1 143 ? -7.798 25.649 -19.046 1.00 16.47 354 LYS A C 1
ATOM 1055 O O . LYS A 1 143 ? -8.728 24.971 -18.606 1.00 16.30 354 LYS A O 1
ATOM 1061 N N . GLY A 1 144 ? -7.945 26.544 -20.021 1.00 16.28 355 GLY A N 1
ATOM 1062 C CA . GLY A 1 144 ? -9.214 26.711 -20.702 1.00 16.13 355 GLY A CA 1
ATOM 1063 C C . GLY A 1 144 ? -10.321 27.384 -19.895 1.00 16.06 355 GLY A C 1
ATOM 1064 O O . GLY A 1 144 ? -11.454 27.463 -20.360 1.00 16.00 355 GLY A O 1
ATOM 1065 N N . LYS A 1 145 ? -10.006 27.901 -18.709 1.00 15.78 356 LYS A N 1
ATOM 1066 C CA . LYS A 1 145 ? -11.026 28.543 -17.885 1.00 15.57 356 LYS A CA 1
ATOM 1067 C C . LYS A 1 145 ? -10.782 30.032 -17.711 1.00 15.05 356 LYS A C 1
ATOM 1068 O O . LYS A 1 145 ? -9.710 30.535 -18.048 1.00 14.93 356 LYS A O 1
ATOM 1074 N N . ARG A 1 146 ? -11.817 30.747 -17.275 1.00 14.35 357 ARG A N 1
ATOM 1075 C CA . ARG A 1 146 ? -11.707 32.179 -17.047 1.00 13.83 357 ARG A CA 1
ATOM 1076 C C . ARG A 1 146 ? -11.461 32.366 -15.559 1.00 13.23 357 ARG A C 1
ATOM 1077 O O . ARG A 1 146 ? -12.046 31.669 -14.730 1.00 13.00 357 ARG A O 1
ATOM 1085 N N . VAL A 1 147 ? -10.569 33.286 -15.229 1.00 12.71 358 VAL A N 1
ATOM 1086 C CA . VAL A 1 147 ? -10.226 33.530 -13.839 1.00 12.10 358 VAL A CA 1
ATOM 1087 C C . VAL A 1 147 ? -10.061 35.020 -13.587 1.00 11.85 358 VAL A C 1
ATOM 1088 O O . VAL A 1 147 ? -10.030 35.835 -14.523 1.00 11.99 358 VAL A O 1
ATOM 1092 N N . ALA A 1 148 ? -9.982 35.371 -12.312 1.00 11.48 359 ALA A N 1
ATOM 1093 C CA . ALA A 1 148 ? -9.730 36.748 -11.915 1.00 11.15 359 ALA A CA 1
ATOM 1094 C C . ALA A 1 148 ? -8.507 36.774 -11.011 1.00 11.08 359 ALA A C 1
ATOM 1095 O O . ALA A 1 148 ? -8.177 35.775 -10.356 1.00 10.93 359 ALA A O 1
ATOM 1097 N N . VAL A 1 149 ? -7.810 37.908 -11.019 1.00 10.95 360 VAL A N 1
ATOM 1098 C CA . VAL A 1 149 ? -6.702 38.133 -10.102 1.00 10.85 360 VAL A CA 1
ATOM 1099 C C . VAL A 1 149 ? -7.117 39.395 -9.345 1.00 11.04 360 VAL A C 1
ATOM 1100 O O . VAL A 1 149 ? -7.482 40.387 -9.964 1.00 10.84 360 VAL A O 1
ATOM 1104 N N . ILE A 1 150 ? -7.130 39.344 -8.019 1.00 11.12 361 ILE A N 1
ATOM 1105 C CA . ILE A 1 150 ? -7.498 40.519 -7.240 1.00 11.47 361 ILE A CA 1
ATOM 1106 C C . ILE A 1 150 ? -6.199 41.148 -6.741 1.00 11.79 361 ILE A C 1
ATOM 1107 O O . ILE A 1 150 ? -5.454 40.514 -6.002 1.00 11.75 361 ILE A O 1
ATOM 1112 N N . GLY A 1 151 ? -5.937 42.388 -7.141 1.00 12.16 362 GLY A N 1
ATOM 1113 C CA . GLY A 1 151 ? -4.723 43.067 -6.717 1.00 12.86 362 GLY A CA 1
ATOM 1114 C C . GLY A 1 151 ? -3.856 43.464 -7.896 1.00 13.34 362 GLY A C 1
ATOM 1115 O O . GLY A 1 151 ? -3.530 42.625 -8.751 1.00 13.32 362 GLY A O 1
ATOM 1116 N N . GLY A 1 152 ? -3.502 44.749 -7.946 1.00 13.70 363 GLY A N 1
ATOM 1117 C CA . GLY A 1 152 ? -2.688 45.277 -9.027 1.00 14.11 363 GLY A CA 1
ATOM 1118 C C . GLY A 1 152 ? -1.266 45.667 -8.661 1.00 14.61 363 GLY A C 1
ATOM 1119 O O . GLY A 1 152 ? -0.683 46.553 -9.296 1.00 14.65 363 GLY A O 1
ATOM 1120 N N . GLY A 1 153 ? -0.726 45.044 -7.612 1.00 14.92 364 GLY A N 1
ATOM 1121 C CA . GLY A 1 153 ? 0.651 45.298 -7.222 1.00 15.36 364 GLY A CA 1
ATOM 1122 C C . GLY A 1 153 ? 1.488 44.331 -8.039 1.00 15.63 364 GLY A C 1
ATOM 1123 O O . GLY A 1 153 ? 0.939 43.621 -8.893 1.00 15.50 364 GLY A O 1
ATOM 1124 N N . ASN A 1 154 ? 2.798 44.291 -7.814 1.00 15.89 365 ASN A N 1
ATOM 1125 C CA . ASN A 1 154 ? 3.644 43.380 -8.564 1.00 16.35 365 ASN A CA 1
ATOM 1126 C C . ASN A 1 154 ? 3.139 41.941 -8.533 1.00 16.47 365 ASN A C 1
ATOM 1127 O O . ASN A 1 154 ? 3.047 41.306 -9.579 1.00 16.50 365 ASN A O 1
ATOM 1132 N N . SER A 1 155 ? 2.771 41.450 -7.351 1.00 16.56 366 SER A N 1
ATOM 1133 C CA . SER A 1 155 ? 2.296 40.072 -7.218 1.00 16.67 366 SER A CA 1
ATOM 1134 C C . SER A 1 155 ? 1.096 39.751 -8.096 1.00 16.36 366 SER A C 1
ATOM 1135 O O . SER A 1 155 ? 1.120 38.773 -8.838 1.00 16.42 366 SER A O 1
ATOM 1138 N N . GLY A 1 156 ? 0.069 40.594 -8.022 1.00 15.95 367 GLY A N 1
ATOM 1139 C CA . GLY A 1 156 ? -1.135 40.387 -8.818 1.00 15.53 367 GLY A CA 1
ATOM 1140 C C . GLY A 1 156 ? -0.910 40.529 -10.317 1.00 15.23 367 GLY A C 1
ATOM 1141 O O . GLY A 1 156 ? -1.355 39.688 -11.099 1.00 15.01 367 GLY A O 1
ATOM 1142 N N . VAL A 1 157 ? -0.216 41.590 -10.725 1.00 14.83 368 VAL A N 1
ATOM 1143 C CA . VAL A 1 157 ? 0.040 41.803 -12.146 1.00 14.78 368 VAL A CA 1
ATOM 1144 C C . VAL A 1 157 ? 0.869 40.650 -12.736 1.00 14.76 368 VAL A C 1
ATOM 1145 O O . VAL A 1 157 ? 0.558 40.135 -13.811 1.00 14.59 368 VAL A O 1
ATOM 1149 N N . GLU A 1 158 ? 1.896 40.216 -12.008 1.00 14.93 369 GLU A N 1
ATOM 1150 C CA . GLU A 1 158 ? 2.722 39.085 -12.459 1.00 15.09 369 GLU A CA 1
ATOM 1151 C C . GLU A 1 158 ? 1.869 37.839 -12.540 1.00 14.41 369 GLU A C 1
ATOM 1152 O O . GLU A 1 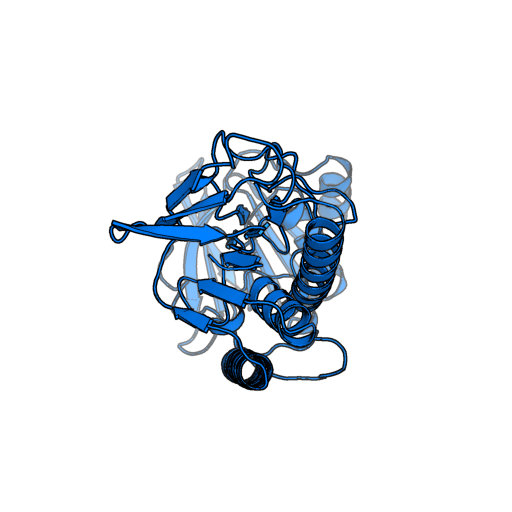158 ? 2.013 37.033 -13.454 1.00 14.19 369 GLU A O 1
ATOM 1158 N N . ALA A 1 159 ? 1.008 37.656 -11.539 1.00 13.68 370 ALA A N 1
ATOM 1159 C CA . ALA A 1 159 ? 0.136 36.497 -11.517 1.00 13.05 370 ALA A CA 1
ATOM 1160 C C . ALA A 1 159 ? -0.785 36.501 -12.748 1.00 12.46 370 ALA A C 1
ATOM 1161 O O . ALA A 1 159 ? -0.958 35.471 -13.404 1.00 12.29 370 ALA A O 1
ATOM 1163 N N . ALA A 1 160 ? -1.333 37.667 -13.085 1.00 12.00 371 ALA A N 1
ATOM 1164 C CA . ALA A 1 160 ? -2.229 37.779 -14.237 1.00 11.69 371 ALA A CA 1
ATOM 1165 C C . ALA A 1 160 ? -1.482 37.458 -15.535 1.00 11.58 371 ALA A C 1
ATOM 1166 O O . ALA A 1 160 ? -1.999 36.771 -16.407 1.00 11.48 371 ALA A O 1
ATOM 1168 N N . ILE A 1 161 ? -0.262 37.965 -15.665 1.00 11.59 372 ILE A N 1
ATOM 1169 C CA . ILE A 1 161 ? 0.535 37.676 -16.851 1.00 11.92 372 ILE A CA 1
ATOM 1170 C C . ILE A 1 161 ? 0.803 36.168 -16.945 1.00 12.31 372 ILE A C 1
ATOM 1171 O O . ILE A 1 161 ? 0.670 35.568 -18.012 1.00 12.32 372 ILE A O 1
ATOM 1176 N N . ASP A 1 162 ? 1.175 35.586 -15.809 1.00 12.91 373 ASP A N 1
ATOM 1177 C CA . ASP A 1 162 ? 1.479 34.160 -15.640 1.00 13.47 373 ASP A CA 1
ATOM 1178 C C . ASP A 1 162 ? 0.251 33.364 -16.076 1.00 13.43 373 ASP A C 1
ATOM 1179 O O . ASP A 1 162 ? 0.315 32.552 -17.002 1.00 13.23 373 ASP A O 1
ATOM 1184 N N . LEU A 1 163 ? -0.887 33.635 -15.432 1.00 13.33 374 LEU A N 1
ATOM 1185 C CA . LEU A 1 163 ? -2.124 32.938 -15.763 1.00 13.36 374 LEU A CA 1
ATOM 1186 C C . LEU A 1 163 ? -2.555 33.132 -17.210 1.00 13.30 374 LEU A C 1
ATOM 1187 O O . LEU A 1 163 ? -3.001 32.188 -17.847 1.00 13.24 374 LEU A O 1
ATOM 1192 N N . ALA A 1 164 ? -2.403 34.338 -17.750 1.00 13.44 375 ALA A N 1
ATOM 1193 C CA . ALA A 1 164 ? -2.795 34.586 -19.151 1.00 13.67 375 ALA A CA 1
ATOM 1194 C C . ALA A 1 164 ? -2.116 33.623 -20.137 1.00 14.04 375 ALA A C 1
ATOM 1195 O O . ALA A 1 164 ? -2.683 33.288 -21.179 1.00 13.99 375 ALA A O 1
ATOM 1197 N N . GLY A 1 165 ? -0.932 33.136 -19.780 1.00 14.49 376 GLY A N 1
ATOM 1198 C CA . GLY A 1 165 ? -0.246 32.197 -20.652 1.00 15.09 376 GLY A CA 1
ATOM 1199 C C . GLY A 1 165 ? -0.735 30.760 -20.497 1.00 15.58 376 GLY A C 1
ATOM 1200 O O . GLY A 1 165 ? -0.423 29.894 -21.321 1.00 15.81 376 GLY A O 1
ATOM 1201 N N . ILE A 1 166 ? -1.557 30.523 -19.481 1.00 15.69 377 ILE A N 1
ATOM 1202 C CA . ILE A 1 166 ? -2.075 29.192 -19.179 1.00 16.14 377 ILE A CA 1
ATOM 1203 C C . ILE A 1 166 ? -3.597 29.063 -19.307 1.00 15.94 377 ILE A C 1
ATOM 1204 O O . ILE A 1 166 ? -4.094 28.034 -19.740 1.00 16.35 377 ILE A O 1
ATOM 1209 N N . VAL A 1 167 ? -4.330 30.085 -18.890 1.00 15.66 378 VAL A N 1
ATOM 1210 C CA . VAL A 1 167 ? -5.795 30.040 -18.904 1.00 15.36 378 VAL A CA 1
ATOM 1211 C C . VAL A 1 167 ? -6.426 30.733 -20.103 1.00 15.37 378 VAL A C 1
ATOM 1212 O O . VAL A 1 167 ? -5.717 31.358 -20.901 1.00 15.20 378 VAL A O 1
ATOM 1216 N N . GLU A 1 168 ? -7.747 30.586 -20.244 1.00 15.25 379 GLU A N 1
ATOM 1217 C CA . GLU A 1 168 ? -8.506 31.187 -21.344 1.00 15.50 379 GLU A CA 1
ATOM 1218 C C . GLU A 1 168 ? -8.534 32.716 -21.249 1.00 14.93 379 GLU A C 1
ATOM 1219 O O . GLU A 1 168 ? -8.192 33.418 -22.206 1.00 14.87 379 GLU A O 1
ATOM 1225 N N . HIS A 1 169 ? -8.904 33.234 -20.085 1.00 14.00 380 HIS A N 1
ATOM 1226 C CA . HIS A 1 169 ? -9.004 34.681 -19.931 1.00 13.40 380 HIS A CA 1
ATOM 1227 C C . HIS A 1 169 ? -8.718 35.072 -18.490 1.00 12.78 380 HIS A C 1
ATOM 1228 O O . HIS A 1 169 ? -8.989 34.300 -17.581 1.00 12.60 380 HIS A O 1
ATOM 1235 N N . VAL A 1 170 ? -8.154 36.260 -18.294 1.00 12.19 381 VAL A N 1
ATOM 1236 C CA . VAL A 1 170 ? -7.851 36.763 -16.952 1.00 11.71 381 VAL A CA 1
ATOM 1237 C C . VAL A 1 170 ? -8.410 38.180 -16.791 1.00 11.76 381 VAL A C 1
ATOM 1238 O O . VAL A 1 170 ? -8.242 39.032 -17.673 1.00 11.43 381 VAL A O 1
ATOM 1242 N N . THR A 1 171 ? -9.070 38.423 -15.669 1.00 11.44 382 THR A N 1
ATOM 1243 C CA . THR A 1 171 ? -9.554 39.757 -15.368 1.00 11.56 382 THR A CA 1
ATOM 1244 C C . THR A 1 171 ? -8.851 40.170 -14.074 1.00 11.68 382 THR A C 1
ATOM 1245 O O . THR A 1 171 ? -8.944 39.467 -13.076 1.00 11.51 382 THR A O 1
ATOM 1249 N N . LEU A 1 172 ? -8.121 41.274 -14.110 1.00 11.91 383 LEU A N 1
ATOM 1250 C CA . LEU A 1 172 ? -7.442 41.747 -12.911 1.00 12.44 383 LEU A CA 1
ATOM 1251 C C . LEU A 1 172 ? -8.268 42.904 -12.368 1.00 13.00 383 LEU A C 1
ATOM 1252 O O . LEU A 1 172 ? -8.617 43.821 -13.119 1.00 12.96 383 LEU A O 1
ATOM 1257 N N . LEU A 1 173 ? -8.631 42.823 -11.089 1.00 13.75 384 LEU A N 1
ATOM 1258 C CA . LEU A 1 173 ? -9.384 43.905 -10.444 1.00 14.77 384 LEU A CA 1
ATOM 1259 C C . LEU A 1 173 ? -8.465 44.619 -9.494 1.00 15.40 384 LEU A C 1
ATOM 1260 O O . LEU A 1 173 ? -7.868 44.004 -8.610 1.00 15.55 384 LEU A O 1
ATOM 1265 N N . GLU A 1 174 ? -8.349 45.920 -9.700 1.00 16.27 385 GLU A N 1
ATOM 1266 C CA . GLU A 1 174 ? -7.509 46.790 -8.891 1.00 17.18 385 GLU A CA 1
ATOM 1267 C C . GLU A 1 174 ? -8.437 47.752 -8.139 1.00 17.62 385 GLU A C 1
ATOM 1268 O O . GLU A 1 174 ? -9.240 48.444 -8.751 1.00 17.45 385 GLU A O 1
ATOM 1274 N N . PHE A 1 175 ? -8.335 4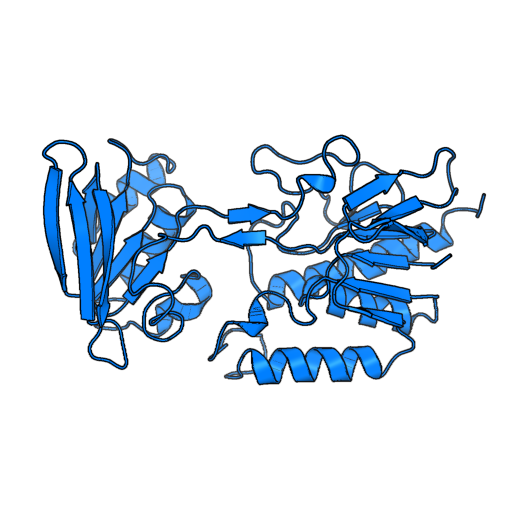7.748 -6.817 1.00 18.26 386 PHE A N 1
ATOM 1275 C CA . PHE A 1 175 ? -9.153 48.596 -5.941 1.00 19.04 386 PHE A CA 1
ATOM 1276 C C . PHE A 1 175 ? -8.940 50.092 -6.222 1.00 19.34 386 PHE A C 1
ATOM 1277 O O . PHE A 1 175 ? -9.896 50.850 -6.350 1.00 19.37 386 PHE A O 1
ATOM 1285 N N . ALA A 1 176 ? -7.685 50.474 -6.422 1.00 19.69 387 ALA A N 1
ATOM 1286 C CA . ALA A 1 176 ? -7.302 51.861 -6.663 1.00 20.11 387 ALA A CA 1
ATOM 1287 C C . ALA A 1 176 ? -7.552 52.339 -8.092 1.00 20.35 387 ALA A C 1
ATOM 1288 O O . ALA A 1 176 ? -7.927 51.557 -8.956 1.00 20.35 387 ALA A O 1
ATOM 1290 N N . PRO A 1 177 ? -7.385 53.653 -8.340 1.00 20.76 388 PRO A N 1
ATOM 1291 C CA . PRO A 1 177 ? -7.584 54.233 -9.671 1.00 21.02 388 PRO A CA 1
ATOM 1292 C C . PRO A 1 177 ? -6.445 53.808 -10.577 1.00 21.32 388 PRO A C 1
ATOM 1293 O O . PRO A 1 177 ? -6.509 53.969 -11.797 1.00 21.37 388 PRO A O 1
ATOM 1297 N N . GLU A 1 178 ? -5.372 53.339 -9.943 1.00 21.70 389 GLU A N 1
ATOM 1298 C CA . GLU A 1 178 ? -4.211 52.855 -10.684 1.00 22.03 389 GLU A CA 1
ATOM 1299 C C . GLU A 1 178 ? -3.487 51.680 -10.043 1.00 21.68 389 GLU A C 1
ATOM 1300 O O . GLU A 1 178 ? -3.613 51.447 -8.856 1.00 21.62 389 GLU A O 1
ATOM 1306 N N . MET A 1 179 ? -2.837 50.875 -10.874 1.00 21.25 390 MET A N 1
ATOM 1307 C CA . MET A 1 179 ? -2.091 49.724 -10.368 1.00 20.91 390 MET A CA 1
ATOM 1308 C C . MET A 1 179 ? -0.758 50.235 -9.798 1.00 20.64 390 MET A C 1
ATOM 1309 O O . MET A 1 179 ? -0.208 51.212 -10.285 1.00 20.65 390 MET A O 1
ATOM 1314 N N . LYS A 1 180 ? -0.260 49.591 -8.753 1.00 20.42 391 LYS A N 1
ATOM 1315 C CA . LYS A 1 180 ? 1.015 49.981 -8.161 1.00 20.16 391 LYS A CA 1
ATOM 1316 C C . LYS A 1 180 ? 2.179 49.166 -8.701 1.00 19.65 391 LYS A C 1
ATOM 1317 O O . LYS A 1 180 ? 3.329 49.472 -8.414 1.00 19.55 391 LYS A O 1
ATOM 1323 N N . ALA A 1 181 ? 1.891 48.127 -9.480 1.00 19.00 392 ALA A N 1
ATOM 1324 C CA . ALA A 1 181 ? 2.952 47.294 -10.032 1.00 18.50 392 ALA A CA 1
ATOM 1325 C C . ALA A 1 181 ? 3.914 48.112 -10.891 1.00 18.08 392 ALA A C 1
ATOM 1326 O O . ALA A 1 181 ? 3.544 49.164 -11.421 1.00 18.04 392 ALA A O 1
ATOM 1328 N N . ASP A 1 182 ? 5.146 47.622 -11.019 1.00 17.84 393 ASP A N 1
ATOM 1329 C CA . ASP A 1 182 ? 6.170 48.270 -11.846 1.00 17.65 393 ASP A CA 1
ATOM 1330 C C . ASP A 1 182 ? 5.601 48.489 -13.235 1.00 17.59 393 ASP A C 1
ATOM 1331 O O . ASP A 1 182 ? 4.876 47.633 -13.760 1.00 17.44 393 ASP A O 1
ATOM 1336 N N . GLN A 1 183 ? 5.958 49.616 -13.848 1.00 17.57 394 GLN A N 1
ATOM 1337 C CA . GLN A 1 183 ? 5.457 49.968 -15.159 1.00 17.46 394 GLN A CA 1
ATOM 1338 C C . GLN A 1 183 ? 5.686 48.876 -16.202 1.00 17.16 394 GLN A C 1
ATOM 1339 O O . GLN A 1 183 ? 4.830 48.637 -17.045 1.00 16.88 394 GLN A O 1
ATOM 1345 N N . VAL A 1 184 ? 6.851 48.239 -16.167 1.00 16.65 395 VAL A N 1
ATOM 1346 C CA . VAL A 1 184 ? 7.121 47.183 -17.129 1.00 16.29 395 VAL A CA 1
ATOM 1347 C C . VAL A 1 184 ? 6.081 46.049 -17.028 1.00 15.97 395 VAL A C 1
ATOM 1348 O O . VAL A 1 184 ? 5.688 45.474 -18.033 1.00 15.65 395 VAL A O 1
ATOM 1352 N N . LEU A 1 185 ? 5.658 45.731 -15.810 1.00 15.76 396 LEU A N 1
ATOM 1353 C CA . LEU A 1 185 ? 4.670 44.677 -15.603 1.00 15.65 396 LEU A CA 1
ATOM 1354 C C . LEU A 1 185 ? 3.324 45.143 -16.128 1.00 15.46 396 LEU A C 1
ATOM 1355 O O . LEU A 1 185 ? 2.619 44.399 -16.806 1.00 15.23 396 LEU A O 1
ATOM 1360 N N . GLN A 1 186 ? 2.964 46.378 -15.802 1.00 15.30 397 GLN A N 1
ATOM 1361 C CA . GLN A 1 186 ? 1.709 46.951 -16.278 1.00 15.16 397 GLN A CA 1
ATOM 1362 C C . GLN A 1 186 ? 1.648 46.938 -17.796 1.00 15.09 397 GLN A C 1
ATOM 1363 O O . GLN A 1 186 ? 0.630 46.553 -18.369 1.00 14.82 397 GLN A O 1
ATOM 1369 N N . ASP A 1 187 ? 2.734 47.355 -18.448 1.00 14.97 398 ASP A N 1
ATOM 1370 C CA . ASP A 1 187 ? 2.767 47.376 -19.906 1.00 15.07 398 ASP A CA 1
ATOM 1371 C C . ASP A 1 187 ? 2.611 45.972 -20.483 1.00 14.89 398 ASP A C 1
ATOM 1372 O O . ASP A 1 187 ? 1.880 45.778 -21.446 1.00 14.59 398 ASP A O 1
ATOM 1377 N N . LYS A 1 188 ? 3.302 45.003 -19.884 1.00 14.74 399 LYS A N 1
ATOM 1378 C CA . LYS A 1 188 ? 3.227 43.620 -20.346 1.00 14.84 399 LYS A CA 1
ATOM 1379 C C . LYS A 1 188 ? 1.790 43.113 -20.220 1.00 14.54 399 LYS A C 1
ATOM 1380 O O . LYS A 1 188 ? 1.210 42.626 -21.193 1.00 14.31 399 LYS A O 1
ATOM 1386 N N . LEU A 1 189 ? 1.199 43.294 -19.039 1.00 14.22 400 LEU A N 1
ATOM 1387 C CA . LEU A 1 189 ? -0.166 42.834 -18.812 1.00 14.29 400 LEU A CA 1
ATOM 1388 C C . LEU A 1 189 ? -1.154 43.446 -19.811 1.00 14.31 400 LEU A C 1
ATOM 1389 O O . LEU A 1 189 ? -1.965 42.746 -20.409 1.00 14.15 400 LEU A O 1
ATOM 1394 N N . ARG A 1 190 ? -1.085 44.758 -19.972 1.00 14.51 401 ARG A N 1
ATOM 1395 C CA . ARG A 1 190 ? -1.977 45.450 -20.897 1.00 14.87 401 ARG A CA 1
ATOM 1396 C C . ARG A 1 190 ? -1.793 44.997 -22.337 1.00 14.68 401 ARG A C 1
ATOM 1397 O O . ARG A 1 190 ? -2.707 45.109 -23.146 1.00 15.03 401 ARG A O 1
ATOM 1405 N N . SER A 1 191 ? -0.627 44.453 -22.653 1.00 14.42 402 SER A N 1
ATOM 1406 C CA . SER A 1 191 ? -0.359 43.985 -24.010 1.00 14.17 402 SER A CA 1
ATOM 1407 C C . SER A 1 191 ? -0.938 42.614 -24.332 1.00 13.83 402 SER A C 1
ATOM 1408 O O . SER A 1 191 ? -0.850 42.183 -25.482 1.00 13.71 402 SER A O 1
ATOM 1411 N N . LEU A 1 192 ? -1.501 41.916 -23.338 1.00 13.40 403 LEU A N 1
ATOM 1412 C CA . LEU A 1 192 ? -2.053 40.579 -23.579 1.00 12.98 403 LEU A CA 1
ATOM 1413 C C . LEU A 1 192 ? -3.492 40.601 -24.066 1.00 12.76 403 LEU A C 1
ATOM 1414 O O . LEU A 1 192 ? -4.362 41.233 -23.461 1.00 12.29 403 LEU A O 1
ATOM 1419 N N . LYS A 1 193 ? -3.770 39.836 -25.115 1.00 12.46 404 LYS A N 1
ATOM 1420 C CA . LYS A 1 193 ? -5.109 39.842 -25.696 1.00 12.44 404 LYS A CA 1
ATOM 1421 C C . LYS A 1 193 ? -6.235 39.226 -24.871 1.00 12.38 404 LYS A C 1
ATOM 1422 O O . LYS A 1 193 ? -7.390 39.617 -25.033 1.00 12.41 404 LYS A O 1
ATOM 1428 N N . ASN A 1 194 ? -5.901 38.269 -24.001 1.00 12.51 405 ASN A N 1
ATOM 1429 C CA . ASN A 1 194 ? -6.903 37.576 -23.182 1.00 12.75 405 ASN A CA 1
ATOM 1430 C C . ASN A 1 194 ? -6.965 38.096 -21.746 1.00 12.97 405 ASN A C 1
ATOM 1431 O O . ASN A 1 194 ? -7.269 37.348 -20.813 1.00 12.73 405 ASN A O 1
ATOM 1436 N N . VAL A 1 195 ? -6.701 39.383 -21.579 1.00 13.38 406 VAL A N 1
ATOM 1437 C CA . VAL A 1 195 ? -6.723 39.998 -20.265 1.00 13.76 406 VAL A CA 1
ATOM 1438 C C . VAL A 1 195 ? -7.509 41.300 -20.310 1.00 14.19 406 VAL A C 1
ATOM 1439 O O . VAL A 1 195 ? -7.417 42.073 -21.270 1.00 13.97 406 VAL A O 1
ATOM 1443 N N . AS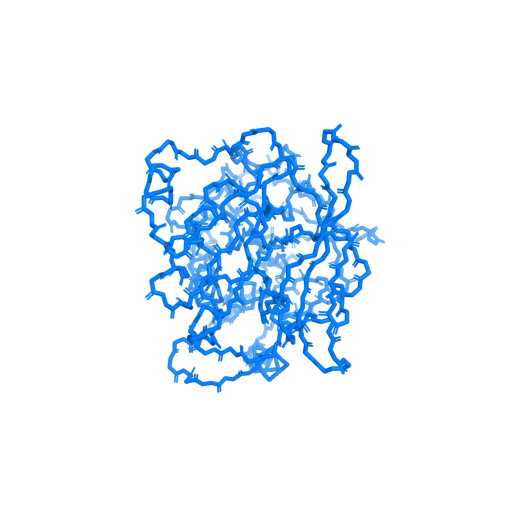P A 1 196 ? -8.276 41.509 -19.271 1.00 14.74 407 ASP A N 1
ATOM 1444 C CA . ASP A 1 196 ? -9.013 42.757 -19.099 1.00 15.56 407 ASP A CA 1
ATOM 1445 C C . ASP A 1 196 ? -8.812 43.183 -17.641 1.00 15.50 407 ASP A C 1
ATOM 1446 O O . ASP A 1 196 ? -8.976 42.366 -16.715 1.00 15.75 407 ASP A O 1
ATOM 1451 N N . ILE A 1 197 ? -8.422 44.448 -17.534 1.00 15.01 408 ILE A N 1
ATOM 1452 C CA . ILE A 1 197 ? -8.085 45.120 -16.263 1.00 14.72 408 ILE A CA 1
ATOM 1453 C C . ILE A 1 197 ? -9.186 46.057 -15.847 1.00 14.79 408 ILE A C 1
ATOM 1454 O O . ILE A 1 197 ? -9.638 46.878 -16.654 1.00 14.55 408 ILE A O 1
ATOM 1459 N N . ILE A 1 198 ? -9.675 45.886 -14.625 1.00 14.84 409 ILE A N 1
ATOM 1460 C CA . ILE A 1 198 ? -10.723 46.753 -14.120 1.00 15.25 409 ILE A CA 1
ATOM 1461 C C . ILE A 1 198 ? -10.153 47.523 -12.931 1.00 15.45 409 ILE A C 1
ATOM 1462 O O . ILE A 1 198 ? -9.721 46.930 -11.947 1.00 15.35 409 ILE A O 1
ATOM 1467 N N . LEU A 1 199 ? -10.099 48.842 -13.070 1.00 15.77 410 LEU A N 1
ATOM 1468 C CA . LEU A 1 199 ? -9.603 49.740 -12.025 1.00 16.12 410 LEU A CA 1
ATOM 1469 C C . LEU A 1 199 ? -10.786 50.209 -11.173 1.00 16.24 410 LEU A C 1
ATOM 1470 O O . LEU A 1 199 ? -11.940 50.019 -11.566 1.00 16.28 410 LEU A O 1
ATOM 1475 N N . ASN A 1 200 ? -10.505 50.756 -9.990 1.00 16.35 411 ASN A N 1
ATOM 1476 C CA . ASN A 1 200 ? -11.557 51.243 -9.084 1.00 16.51 411 ASN A CA 1
ATOM 1477 C C . ASN A 1 200 ? -12.524 50.113 -8.780 1.00 16.39 411 ASN A C 1
ATOM 1478 O O . ASN A 1 200 ? -13.700 50.351 -8.544 1.00 16.29 411 ASN A O 1
ATOM 1483 N N . ALA A 1 201 ? -12.012 48.883 -8.718 1.00 16.44 412 ALA A 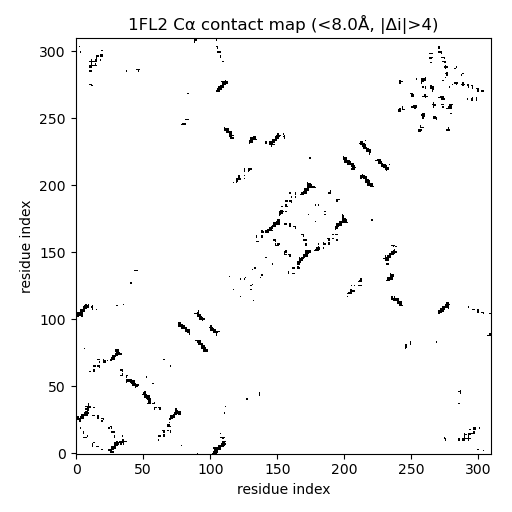N 1
ATOM 1484 C CA . ALA A 1 201 ? -12.874 47.721 -8.533 1.00 16.30 412 ALA A CA 1
ATOM 1485 C C . ALA A 1 201 ? -12.737 47.073 -7.174 1.00 16.26 412 ALA A C 1
ATOM 1486 O O . ALA A 1 201 ? -11.647 46.709 -6.771 1.00 16.05 412 ALA A O 1
ATOM 1488 N N . GLN A 1 202 ? -13.855 46.946 -6.471 1.00 16.19 413 GLN A N 1
ATOM 1489 C CA . GLN A 1 202 ? -13.849 46.346 -5.148 1.00 16.48 413 GLN A CA 1
ATOM 1490 C C . GLN A 1 202 ? -14.757 45.119 -5.180 1.00 16.08 413 GLN A C 1
ATOM 1491 O O . GLN A 1 202 ? -15.969 45.245 -5.392 1.00 15.79 413 GLN A O 1
ATOM 1497 N N . THR A 1 203 ? -14.195 43.931 -4.963 1.00 15.84 414 THR A N 1
ATOM 1498 C CA . THR A 1 203 ? -15.051 42.747 -5.018 1.00 15.55 414 THR A CA 1
ATOM 1499 C C . THR A 1 203 ? -16.031 42.809 -3.836 1.00 15.35 414 THR A C 1
ATOM 1500 O O . THR A 1 203 ? -15.723 43.323 -2.764 1.00 14.98 414 THR A O 1
ATOM 1504 N N . THR A 1 204 ? -17.229 42.309 -4.075 1.00 15.15 415 THR A N 1
ATOM 1505 C CA . THR A 1 204 ? -18.277 42.344 -3.082 1.00 15.25 415 THR A CA 1
ATOM 1506 C C . THR A 1 204 ? -18.819 40.958 -2.772 1.00 15.28 415 THR A C 1
ATOM 1507 O O . THR A 1 204 ? -19.406 40.747 -1.714 1.00 15.17 415 THR A O 1
ATOM 1511 N N . GLU A 1 205 ? -18.595 40.008 -3.675 1.00 15.25 416 GLU A N 1
ATOM 1512 C CA . GLU A 1 205 ? -19.089 38.659 -3.453 1.00 15.44 416 GLU A CA 1
ATOM 1513 C C . GLU A 1 205 ? -18.509 37.584 -4.361 1.00 15.17 416 GLU A C 1
ATOM 1514 O O . GLU A 1 205 ? -18.250 37.827 -5.541 1.00 15.14 416 GLU A O 1
ATOM 1520 N N . VAL A 1 206 ? -18.302 36.400 -3.797 1.00 14.91 417 VAL A N 1
ATOM 1521 C CA . VAL A 1 206 ? -17.818 35.248 -4.558 1.00 14.76 417 VAL A CA 1
ATOM 1522 C C . VAL A 1 206 ? -19.039 34.350 -4.752 1.00 14.69 417 VAL A C 1
ATOM 1523 O O . VAL A 1 206 ? -19.704 33.989 -3.772 1.00 14.66 417 VAL A O 1
ATOM 1527 N N . LYS A 1 207 ? -19.346 34.022 -6.004 1.00 14.49 418 LYS A N 1
ATOM 1528 C CA . LYS A 1 207 ? -20.500 33.171 -6.302 1.00 14.73 418 LYS A CA 1
ATOM 1529 C C . LYS A 1 207 ? -20.061 31.809 -6.771 1.00 14.48 418 LYS A C 1
ATOM 1530 O O . LYS A 1 207 ? -19.116 31.697 -7.539 1.00 14.28 418 LYS A O 1
ATOM 1536 N N . GLY A 1 208 ? -20.784 30.787 -6.318 1.00 14.34 419 GLY A N 1
ATOM 1537 C CA . GLY A 1 208 ? -20.487 29.422 -6.704 1.00 14.22 419 GLY A CA 1
ATOM 1538 C C . GLY A 1 208 ? -21.772 28.673 -7.015 1.00 14.20 419 GLY A C 1
ATOM 1539 O O . GLY A 1 208 ? -22.852 29.270 -7.064 1.00 14.20 419 GLY A O 1
ATOM 1540 N N . ASP A 1 209 ? -21.652 27.384 -7.281 1.00 14.06 420 ASP A N 1
ATOM 1541 C CA . ASP A 1 209 ? -22.817 26.562 -7.574 1.00 14.31 420 ASP A CA 1
ATOM 1542 C C . ASP A 1 209 ? -23.109 25.598 -6.409 1.00 14.40 420 ASP A C 1
ATOM 1543 O O . ASP A 1 209 ? -23.857 24.624 -6.565 1.00 14.20 420 ASP A O 1
ATOM 1548 N N . GLY A 1 210 ? -22.551 25.904 -5.238 1.00 14.40 421 GLY A N 1
ATOM 1549 C CA . GLY A 1 210 ? -22.732 25.037 -4.078 1.00 14.64 421 GLY A CA 1
ATOM 1550 C C . GLY A 1 210 ? -21.515 24.144 -3.872 1.00 14.82 421 GLY A C 1
ATOM 1551 O O . GLY A 1 210 ? -21.312 23.567 -2.788 1.00 14.87 421 GLY A O 1
ATOM 1552 N N . SER A 1 211 ? -20.687 24.056 -4.905 1.00 14.79 422 SER A N 1
ATOM 1553 C CA . SER A 1 211 ? -19.481 23.237 -4.880 1.00 15.28 422 SER A CA 1
ATOM 1554 C C . SER A 1 211 ? -18.234 24.016 -5.308 1.00 15.04 422 SER A C 1
ATOM 1555 O O . SER A 1 211 ? -17.174 23.898 -4.686 1.00 15.14 422 SER A O 1
ATOM 1558 N N . LYS A 1 212 ? -18.338 24.759 -6.403 1.00 14.74 423 LYS A N 1
ATOM 1559 C CA . LYS A 1 212 ? -17.191 25.527 -6.879 1.00 14.58 423 LYS A CA 1
ATOM 1560 C C . LYS A 1 212 ? -17.581 26.911 -7.378 1.00 14.05 423 LYS A C 1
ATOM 1561 O O . LYS A 1 212 ? -18.755 27.185 -7.617 1.00 13.79 423 LYS A O 1
ATOM 1567 N N . VAL A 1 213 ? -16.579 27.768 -7.534 1.00 13.31 424 VAL A N 1
ATOM 1568 C CA . VAL A 1 213 ? -16.773 29.142 -7.999 1.00 12.79 424 VAL A CA 1
ATOM 1569 C C . VAL A 1 213 ? -17.332 29.182 -9.413 1.00 12.71 424 VAL A C 1
ATOM 1570 O O . VAL A 1 213 ? -16.921 28.374 -10.259 1.00 12.30 424 VAL A O 1
ATOM 1574 N N . VAL A 1 214 ? -18.254 30.120 -9.660 1.00 12.72 425 VAL A N 1
ATOM 1575 C CA . VAL A 1 214 ? -18.843 30.317 -10.997 1.00 12.81 425 VAL A CA 1
ATOM 1576 C C . VAL A 1 214 ? -18.829 31.798 -11.394 1.00 13.00 425 VAL A C 1
ATOM 1577 O O . VAL A 1 214 ? -19.075 32.155 -12.557 1.00 12.72 425 VAL A O 1
ATOM 1581 N N . GLY A 1 215 ? -18.536 32.659 -10.431 1.00 13.15 426 GLY A N 1
ATOM 1582 C CA . GLY A 1 215 ? -18.521 34.076 -10.727 1.00 13.67 426 GLY A CA 1
ATOM 1583 C C . GLY A 1 215 ? -18.037 34.945 -9.590 1.00 14.09 426 GLY A C 1
ATOM 1584 O O . GLY A 1 215 ? -17.782 34.478 -8.481 1.00 13.82 426 GLY A O 1
ATOM 1585 N N . LEU A 1 216 ? -17.963 36.231 -9.888 1.00 14.68 427 LEU A N 1
ATOM 1586 C CA . LEU A 1 216 ? -17.504 37.217 -8.954 1.00 15.64 427 LEU A CA 1
ATOM 1587 C C . LEU A 1 216 ? -18.341 38.484 -9.157 1.00 16.04 427 LEU A C 1
ATOM 1588 O O . LEU A 1 216 ? -18.685 38.831 -10.282 1.00 16.06 427 LEU A O 1
ATOM 1593 N N . GLU A 1 217 ? -18.723 39.120 -8.059 1.00 16.55 428 GLU A N 1
ATOM 1594 C CA . GLU A 1 217 ? -19.457 40.371 -8.116 1.00 17.21 428 GLU A CA 1
ATOM 1595 C C . GLU A 1 217 ? -18.524 41.426 -7.518 1.00 17.32 428 GLU A C 1
ATOM 1596 O O . GLU A 1 217 ? -17.771 41.136 -6.591 1.00 17.17 428 GLU A O 1
ATOM 1602 N N . TYR A 1 218 ? -18.523 42.626 -8.079 1.00 17.51 429 TYR A N 1
ATOM 1603 C CA . TYR A 1 218 ? -17.713 43.691 -7.515 1.00 17.92 429 TYR A CA 1
ATOM 1604 C C . TYR A 1 218 ? -18.438 45.004 -7.705 1.00 18.22 429 TYR A C 1
ATOM 1605 O O . TYR A 1 218 ? -19.371 45.109 -8.511 1.00 18.29 429 TYR A O 1
ATOM 1614 N N . ARG A 1 219 ? -17.954 46.016 -7.015 1.00 18.67 430 ARG A N 1
ATOM 1615 C CA . ARG A 1 219 ? -18.518 47.349 -7.077 1.00 19.30 430 ARG A CA 1
ATOM 1616 C C . ARG A 1 219 ? -17.505 48.305 -7.675 1.00 19.18 430 ARG A C 1
ATOM 1617 O O . ARG A 1 219 ? -16.312 48.213 -7.389 1.00 18.91 430 ARG A O 1
ATOM 1625 N N . ASP A 1 220 ? -17.978 49.180 -8.555 1.00 19.31 431 ASP A N 1
ATOM 1626 C CA . ASP A 1 220 ? -17.132 50.205 -9.127 1.00 19.67 431 ASP A CA 1
ATOM 1627 C C . ASP A 1 220 ? -17.121 51.289 -8.041 1.00 19.79 431 ASP A C 1
ATOM 1628 O O . ASP A 1 220 ? -18.172 51.821 -7.681 1.00 19.65 431 ASP A O 1
ATOM 1633 N N . ARG A 1 221 ? -15.943 51.607 -7.514 1.00 20.04 432 ARG A N 1
ATOM 1634 C CA . ARG A 1 221 ? -15.835 52.597 -6.443 1.00 20.58 432 ARG A CA 1
ATOM 1635 C C . ARG A 1 221 ? -16.166 54.041 -6.836 1.00 20.90 432 ARG A C 1
ATOM 1636 O O . ARG A 1 221 ? -16.491 54.868 -5.982 1.00 20.84 432 ARG A O 1
ATOM 1644 N N . VAL A 1 222 ? -16.110 54.346 -8.126 1.00 21.25 433 VAL A N 1
ATOM 1645 C CA . VAL A 1 222 ? -16.402 55.703 -8.579 1.00 21.69 433 VAL A CA 1
ATOM 1646 C C . VAL A 1 222 ? -17.903 55.974 -8.675 1.00 22.02 433 VAL A C 1
ATOM 1647 O O . VAL A 1 222 ? -18.412 56.952 -8.114 1.00 21.88 433 VAL A O 1
ATOM 1651 N N . SER A 1 223 ? -18.606 55.089 -9.371 1.00 22.36 434 SER A N 1
ATOM 1652 C CA . SER A 1 223 ? -20.040 55.227 -9.576 1.00 22.68 434 SER A CA 1
ATOM 1653 C C . SER A 1 223 ? -20.861 54.489 -8.538 1.00 22.86 434 SER A C 1
ATOM 1654 O O . SER A 1 223 ? -22.038 54.797 -8.335 1.00 23.11 434 SER A O 1
ATOM 1657 N N . GLY A 1 224 ? -20.259 53.483 -7.917 1.00 22.90 435 GLY A N 1
ATOM 1658 C CA . GLY A 1 224 ? -20.971 52.671 -6.945 1.00 23.00 435 GLY A CA 1
ATOM 1659 C C . GLY A 1 224 ? -21.723 51.522 -7.615 1.00 23.00 435 GLY A C 1
ATOM 1660 O O . GLY A 1 224 ? -22.307 50.680 -6.938 1.00 23.08 435 GLY A O 1
ATOM 1661 N N . ASP A 1 225 ? -21.693 51.468 -8.944 1.00 23.19 436 ASP A N 1
ATOM 1662 C CA . ASP A 1 225 ? -22.379 50.414 -9.704 1.00 23.28 436 ASP A CA 1
ATOM 1663 C C . ASP A 1 225 ? -21.812 49.023 -9.456 1.00 23.22 436 ASP A C 1
ATOM 1664 O O . ASP A 1 225 ? -20.599 48.839 -9.358 1.00 22.97 436 ASP A O 1
ATOM 1669 N N . ILE A 1 226 ? -22.709 48.050 -9.361 1.00 23.10 437 ILE A N 1
ATOM 1670 C CA . ILE A 1 226 ? -22.339 46.661 -9.132 1.00 23.11 437 ILE A CA 1
ATOM 1671 C C . ILE A 1 226 ? -22.292 45.894 -10.454 1.00 22.91 437 ILE A C 1
ATOM 1672 O O . ILE A 1 226 ? -23.144 46.082 -11.330 1.00 22.90 437 ILE A O 1
ATOM 1677 N N . HIS A 1 227 ? -21.277 45.049 -10.598 1.00 22.56 438 HIS A N 1
ATOM 1678 C CA . HIS A 1 227 ? -21.095 44.258 -11.805 1.00 22.36 438 HIS A CA 1
ATOM 1679 C C . HIS A 1 227 ? -20.759 42.813 -11.444 1.00 22.11 438 HIS A C 1
ATOM 1680 O O . HIS A 1 227 ? -20.325 42.517 -10.324 1.00 21.94 438 HIS A O 1
ATOM 1687 N N . ASN A 1 228 ? -20.979 41.955 -12.417 1.00 21.88 439 ASN A N 1
ATOM 1688 C CA . ASN A 1 228 ? -20.721 40.519 -12.280 1.00 21.64 439 ASN A CA 1
ATOM 1689 C C . ASN A 1 228 ? -19.807 40.043 -13.401 1.00 21.16 439 ASN A C 1
ATOM 1690 O O . ASN A 1 228 ? -19.829 40.571 -14.517 1.00 21.19 439 ASN A O 1
ATOM 1695 N N . ILE A 1 229 ? -19.016 39.057 -13.072 1.00 20.34 440 ILE A N 1
ATOM 1696 C CA . ILE A 1 229 ? -18.115 38.421 -14.032 1.00 19.69 440 ILE A CA 1
ATOM 1697 C C . ILE A 1 229 ? -18.245 36.910 -13.858 1.00 19.21 440 ILE A C 1
ATOM 1698 O O . ILE A 1 229 ? -18.307 36.426 -12.733 1.00 18.88 440 ILE A O 1
ATOM 1703 N N . GLU A 1 230 ? -18.361 36.178 -14.959 1.00 18.56 441 GLU A N 1
ATOM 1704 C CA . GLU A 1 230 ? -18.432 34.726 -14.896 1.00 18.21 441 GLU A CA 1
ATOM 1705 C C . GLU A 1 230 ? -16.987 34.233 -14.747 1.00 17.33 441 GLU A C 1
ATOM 1706 O O . GLU A 1 230 ? -16.095 34.680 -15.476 1.00 17.34 441 GLU A O 1
ATOM 1712 N N . LEU A 1 231 ? -16.761 33.317 -13.813 1.00 16.22 442 LEU A N 1
ATOM 1713 C CA . LEU A 1 231 ? -15.290 32.753 -13.970 1.00 15.27 442 LEU A CA 1
ATOM 1714 C C . LEU A 1 231 ? -15.244 31.511 -13.080 1.00 14.72 442 LEU A C 1
ATOM 1715 O O . LEU A 1 231 ? -16.175 31.262 -12.311 1.00 14.60 442 LEU A O 1
ATOM 1720 N N . ALA A 1 232 ? -14.152 30.759 -13.185 1.00 13.78 443 ALA A N 1
ATOM 1721 C CA . ALA A 1 232 ? -13.938 29.529 -12.430 1.00 13.11 443 ALA A CA 1
ATOM 1722 C C . ALA A 1 232 ? -12.928 29.683 -11.300 1.00 12.52 443 ALA A C 1
ATOM 1723 O O . ALA A 1 232 ? -12.910 28.886 -10.385 1.00 12.47 443 ALA A O 1
ATOM 1725 N N . GLY A 1 233 ? -12.102 30.719 -11.360 1.00 12.14 444 GLY A N 1
ATOM 1726 C CA . GLY A 1 233 ? -11.082 30.896 -10.345 1.00 11.46 444 GLY A CA 1
ATOM 1727 C C . GLY A 1 233 ? -10.857 32.337 -9.988 1.00 11.07 444 GLY A C 1
ATOM 1728 O O . GLY A 1 233 ? -10.997 33.238 -10.821 1.00 10.70 444 GLY A O 1
ATOM 1729 N N . ILE A 1 234 ? -10.551 32.545 -8.716 1.00 10.79 445 ILE A N 1
ATOM 1730 C CA . ILE A 1 234 ? -10.299 33.868 -8.193 1.00 10.62 445 ILE A CA 1
ATOM 1731 C C . ILE A 1 234 ? -8.999 33.774 -7.401 1.00 10.68 445 ILE A C 1
ATOM 1732 O O . ILE A 1 234 ? -8.942 33.093 -6.386 1.00 10.73 445 ILE A O 1
ATOM 1737 N N . PHE A 1 235 ? -7.948 34.401 -7.924 1.00 10.67 446 PHE A N 1
ATOM 1738 C CA . PHE A 1 235 ? -6.627 34.417 -7.278 1.00 11.01 446 PHE A CA 1
ATOM 1739 C C . PHE A 1 235 ? -6.506 35.729 -6.523 1.00 11.14 446 PHE A C 1
ATOM 1740 O O . PHE A 1 235 ? -6.415 36.792 -7.133 1.00 11.20 446 PHE A O 1
ATOM 1748 N N . VAL A 1 236 ? -6.481 35.644 -5.200 1.00 11.44 447 VAL A N 1
ATOM 1749 C CA . VAL A 1 236 ? -6.424 36.831 -4.358 1.00 11.81 447 VAL A CA 1
ATOM 1750 C C . VAL A 1 236 ? -4.975 37.211 -4.117 1.00 12.09 447 VAL A C 1
ATOM 1751 O O . VAL A 1 236 ? -4.223 36.463 -3.501 1.00 12.25 447 VAL A O 1
ATOM 1755 N N . GLN A 1 237 ? -4.587 38.353 -4.644 1.00 12.35 448 GLN A N 1
ATOM 1756 C CA . GLN A 1 237 ? -3.213 38.822 -4.522 1.00 12.86 448 GLN A CA 1
ATOM 1757 C C . GLN A 1 237 ? -3.209 40.279 -4.061 1.00 12.99 448 GLN A C 1
ATOM 1758 O O . GLN A 1 237 ? -2.540 41.142 -4.631 1.00 12.93 448 GLN A O 1
ATOM 1764 N N . ILE A 1 238 ? -3.950 40.533 -2.994 1.00 13.42 449 ILE A N 1
ATOM 1765 C CA . ILE A 1 238 ? -4.049 41.870 -2.437 1.00 13.99 449 ILE A CA 1
ATOM 1766 C C . ILE A 1 238 ? -2.744 42.253 -1.751 1.00 14.32 449 ILE A C 1
ATOM 1767 O O . ILE A 1 238 ? -2.199 43.343 -1.980 1.00 14.50 449 ILE A O 1
ATOM 1772 N N . GLY A 1 239 ? -2.201 41.314 -0.988 1.00 14.46 450 GLY A N 1
ATOM 1773 C CA . GLY A 1 239 ? -0.960 41.573 -0.288 1.00 14.77 450 GLY A CA 1
ATOM 1774 C C . GLY A 1 239 ? -0.695 40.507 0.743 1.00 14.90 450 GLY A C 1
ATOM 1775 O O . GLY A 1 239 ? -1.607 39.796 1.179 1.00 14.98 450 GLY A O 1
ATOM 1776 N N . LEU A 1 240 ? 0.568 40.399 1.134 1.00 14.89 451 LEU A N 1
ATOM 1777 C CA . LEU A 1 240 ? 0.991 39.426 2.117 1.00 14.98 451 LEU A CA 1
ATOM 1778 C C . LEU A 1 240 ? 1.420 40.203 3.363 1.00 14.65 451 LEU A C 1
ATOM 1779 O O . LEU A 1 240 ? 2.076 41.231 3.250 1.00 14.72 451 LEU A O 1
ATOM 1784 N N . LEU A 1 241 ? 0.955 39.775 4.527 1.00 14.25 452 LEU A N 1
ATOM 1785 C CA . LEU A 1 241 ? 1.304 40.436 5.774 1.00 13.93 452 LEU A CA 1
ATOM 1786 C C . LEU A 1 241 ? 2.103 39.483 6.651 1.00 13.63 452 LEU A C 1
ATOM 1787 O O . LEU A 1 241 ? 1.549 38.569 7.260 1.00 13.71 452 LEU A O 1
ATOM 1792 N N . PRO A 1 242 ? 3.427 39.646 6.686 1.00 13.35 453 PRO A N 1
ATOM 1793 C CA . PRO A 1 242 ? 4.287 38.785 7.506 1.00 12.92 453 PRO A CA 1
ATOM 1794 C C . PRO A 1 242 ? 3.869 38.889 8.983 1.00 12.85 453 PRO A C 1
ATOM 1795 O O . PRO A 1 242 ? 3.560 39.981 9.466 1.00 12.67 453 PRO A O 1
ATOM 1799 N N . ASN A 1 243 ? 3.823 37.759 9.684 1.00 12.63 454 ASN A N 1
ATOM 1800 C CA . ASN A 1 243 ? 3.468 37.742 11.106 1.00 12.50 454 ASN A CA 1
ATOM 1801 C C . ASN A 1 243 ? 4.710 38.162 11.898 1.00 12.62 454 ASN A C 1
ATOM 1802 O O . ASN A 1 243 ? 5.345 37.359 12.589 1.00 12.27 454 ASN A O 1
ATOM 1807 N N . THR A 1 244 ? 5.032 39.450 11.812 1.00 12.72 455 THR A N 1
ATOM 1808 C CA . THR A 1 244 ? 6.236 39.958 12.417 1.00 12.99 455 THR A CA 1
ATOM 1809 C C . THR A 1 244 ? 6.111 41.275 13.173 1.00 13.48 455 THR A C 1
ATOM 1810 O O . THR A 1 244 ? 7.128 41.809 13.625 1.00 13.42 455 THR A O 1
ATOM 1814 N N . ASN A 1 245 ? 4.903 41.828 13.282 1.00 13.83 456 ASN A N 1
ATOM 1815 C CA . ASN A 1 245 ? 4.782 43.100 14.002 1.00 14.44 456 ASN A CA 1
ATOM 1816 C C . ASN A 1 245 ? 5.173 42.976 15.463 1.00 14.70 456 ASN A C 1
ATOM 1817 O O . ASN A 1 245 ? 5.606 43.951 16.062 1.00 14.82 456 ASN A O 1
ATOM 1822 N N . TRP A 1 246 ? 5.069 41.773 16.014 1.00 15.05 457 TRP A N 1
ATOM 1823 C CA . TRP A 1 246 ? 5.443 41.537 17.405 1.00 15.62 457 TRP A CA 1
ATOM 1824 C C . TRP A 1 246 ? 6.955 41.687 17.618 1.00 16.05 457 TRP A C 1
ATOM 1825 O O . TRP A 1 246 ? 7.427 41.790 18.760 1.00 16.03 457 TRP A O 1
ATOM 1836 N N . LEU A 1 247 ? 7.707 41.728 16.515 1.00 16.48 458 LEU A N 1
ATOM 1837 C CA . LEU A 1 247 ? 9.167 41.865 16.560 1.00 17.36 458 LEU A CA 1
ATOM 1838 C C . LEU A 1 247 ? 9.620 43.294 16.326 1.00 18.15 458 LEU A C 1
ATOM 1839 O O . LEU A 1 247 ? 10.799 43.589 16.238 1.00 18.06 458 LEU A O 1
ATOM 1844 N N . GLU A 1 248 ? 8.652 44.179 16.181 1.00 19.22 459 GLU A N 1
ATOM 1845 C CA . GLU A 1 248 ? 8.922 45.577 15.943 1.00 20.37 459 GLU A CA 1
ATOM 1846 C C . GLU A 1 248 ? 9.987 46.115 16.909 1.00 20.54 459 GLU A C 1
ATOM 1847 O O . GLU A 1 248 ? 9.830 45.991 18.120 1.00 20.70 459 GLU A O 1
ATOM 1853 N N . GLY A 1 249 ? 11.110 46.611 16.368 1.00 20.76 460 GLY A N 1
ATOM 1854 C CA . GLY A 1 249 ? 12.188 47.145 17.194 1.00 20.85 460 GLY A CA 1
ATOM 1855 C C . GLY A 1 249 ? 13.205 46.129 17.705 1.00 20.91 460 GLY A C 1
ATOM 1856 O O . GLY A 1 249 ? 14.259 46.540 18.188 1.00 21.27 460 GLY A O 1
ATOM 1857 N N . ALA A 1 250 ? 12.892 44.832 17.655 1.00 20.54 461 ALA A N 1
ATOM 1858 C CA . ALA A 1 250 ? 13.814 43.790 18.111 1.00 20.14 461 ALA A CA 1
ATOM 1859 C C . ALA A 1 250 ? 14.696 43.294 16.965 1.00 19.81 461 ALA A C 1
ATOM 1860 O O . ALA A 1 250 ? 15.867 43.027 17.163 1.00 19.67 461 ALA A O 1
ATOM 1862 N N . VAL A 1 251 ? 14.125 43.126 15.776 1.00 19.60 462 VAL A N 1
ATOM 1863 C CA . VAL A 1 251 ? 14.921 42.708 14.623 1.00 19.45 462 VAL A CA 1
ATOM 1864 C C . VAL A 1 251 ? 14.467 43.537 13.427 1.00 19.28 462 VAL A C 1
ATOM 1865 O O . VAL A 1 251 ? 13.273 43.836 13.274 1.00 19.15 462 VAL A O 1
ATOM 1869 N N . GLU A 1 252 ? 15.430 43.902 12.617 1.00 19.14 463 GLU A N 1
ATOM 1870 C CA . GLU A 1 252 ? 15.177 44.703 11.419 1.00 19.06 463 GLU A CA 1
ATOM 1871 C C . GLU A 1 252 ? 14.180 43.991 10.513 1.00 18.27 463 GLU A C 1
ATOM 1872 O O . GLU A 1 252 ? 14.112 42.759 10.477 1.00 18.36 463 GLU A O 1
ATOM 1878 N N . ARG A 1 253 ? 13.434 44.796 9.810 1.00 17.00 464 ARG A N 1
ATOM 1879 C CA . ARG A 1 253 ? 12.461 44.323 8.829 1.00 16.10 464 ARG A CA 1
ATOM 1880 C C . ARG A 1 253 ? 12.544 45.266 7.646 1.00 15.63 464 ARG A C 1
ATOM 1881 O O . ARG A 1 253 ? 12.952 46.427 7.793 1.00 15.42 464 ARG A O 1
ATOM 1889 N N . ASN A 1 254 ? 12.186 44.767 6.467 1.00 15.11 465 ASN A N 1
ATOM 1890 C CA . ASN A 1 254 ? 12.227 45.600 5.269 1.00 14.87 465 ASN A CA 1
ATOM 1891 C C . ASN A 1 254 ? 10.913 46.408 5.182 1.00 15.04 465 ASN A C 1
ATOM 1892 O O . ASN A 1 254 ? 10.072 46.337 6.084 1.00 14.72 465 ASN A O 1
ATOM 1897 N N . ARG A 1 255 ? 10.698 47.100 4.071 1.00 15.41 466 ARG A N 1
ATOM 1898 C CA . ARG A 1 255 ? 9.502 47.940 3.967 1.00 16.06 466 ARG A CA 1
ATOM 1899 C C . ARG A 1 255 ? 8.184 47.227 3.885 1.00 16.03 466 ARG A C 1
ATOM 1900 O O . ARG A 1 255 ? 7.129 47.864 3.983 1.00 15.76 466 ARG A O 1
ATOM 1908 N N . MET A 1 256 ? 8.256 45.915 3.662 1.00 16.05 467 MET A N 1
ATOM 1909 C CA . MET A 1 256 ? 7.083 45.066 3.538 1.00 16.32 467 MET A CA 1
ATOM 1910 C C . MET A 1 256 ? 6.839 44.252 4.814 1.00 15.47 467 MET A C 1
ATOM 1911 O O . MET A 1 256 ? 5.957 43.391 4.837 1.00 15.21 467 MET A O 1
ATOM 1916 N N . GLY A 1 257 ? 7.651 44.498 5.848 1.00 14.52 468 GLY A N 1
ATOM 1917 C CA . GLY A 1 257 ? 7.439 43.871 7.149 1.00 13.66 468 GLY A CA 1
ATOM 1918 C C . GLY A 1 257 ? 8.159 42.530 7.235 1.00 13.10 468 GLY A C 1
ATOM 1919 O O . GLY A 1 257 ? 8.049 41.820 8.229 1.00 12.88 468 GLY A O 1
ATOM 1920 N N . GLU A 1 258 ? 8.877 42.167 6.184 1.00 12.57 469 GLU A N 1
ATOM 1921 C CA . GLU A 1 258 ? 9.601 40.901 6.170 1.00 12.23 469 GLU A CA 1
ATOM 1922 C C . GLU A 1 258 ? 10.887 41.035 6.980 1.00 11.97 469 GLU A C 1
ATOM 1923 O O . GLU A 1 258 ? 11.545 42.069 6.941 1.00 11.77 469 GLU A O 1
ATOM 1929 N N . ILE A 1 259 ? 11.219 39.993 7.728 1.00 11.67 470 ILE A N 1
ATOM 1930 C CA . ILE A 1 259 ? 12.445 39.996 8.517 1.00 11.49 470 ILE A CA 1
ATOM 1931 C C . ILE A 1 259 ? 13.622 39.929 7.558 1.00 11.47 470 ILE A C 1
ATOM 1932 O O . ILE A 1 259 ? 13.699 39.024 6.728 1.00 11.50 470 ILE A O 1
ATOM 1937 N N . ILE A 1 260 ? 14.542 40.878 7.681 1.00 11.41 471 ILE A N 1
ATOM 1938 C CA . ILE A 1 260 ? 15.710 40.902 6.819 1.00 11.77 471 ILE A CA 1
ATOM 1939 C C . ILE A 1 260 ? 16.690 39.788 7.190 1.00 11.69 471 ILE A C 1
ATOM 1940 O O . ILE A 1 260 ? 17.067 39.631 8.348 1.00 11.83 471 ILE A O 1
ATOM 1945 N N . ILE A 1 261 ? 17.046 38.981 6.204 1.00 11.72 472 ILE A N 1
ATOM 1946 C CA . ILE A 1 261 ? 17.997 37.913 6.438 1.00 11.90 472 ILE A CA 1
ATOM 1947 C C . ILE A 1 261 ? 19.024 37.905 5.328 1.00 12.23 472 ILE A C 1
ATOM 1948 O O . ILE A 1 261 ? 18.790 38.438 4.242 1.00 12.01 472 ILE A O 1
ATOM 1953 N N . ASP A 1 262 ? 20.197 37.376 5.637 1.00 12.76 473 ASP A N 1
ATOM 1954 C CA . ASP A 1 262 ? 21.210 37.218 4.617 1.00 13.28 473 ASP A CA 1
ATOM 1955 C C . ASP A 1 262 ? 21.052 35.776 4.117 1.00 13.44 473 ASP A C 1
ATOM 1956 O O . ASP A 1 262 ? 20.062 35.118 4.455 1.00 13.55 473 ASP A O 1
ATOM 1961 N N . ALA A 1 263 ? 22.000 35.273 3.329 1.00 13.61 474 ALA A N 1
ATOM 1962 C CA . ALA A 1 263 ? 21.866 33.918 2.800 1.00 13.58 474 ALA A CA 1
ATOM 1963 C C . ALA A 1 263 ? 21.852 32.837 3.862 1.00 13.61 474 ALA A C 1
ATOM 1964 O O . ALA A 1 263 ? 21.306 31.752 3.631 1.00 13.51 474 ALA A O 1
ATOM 1966 N N . LYS A 1 264 ? 22.474 33.126 5.003 1.00 13.81 475 LYS A N 1
ATOM 1967 C CA . LYS A 1 264 ? 22.535 32.188 6.131 1.00 13.98 475 LYS A CA 1
ATOM 1968 C C . LYS A 1 264 ? 21.333 32.323 7.072 1.00 13.65 475 LYS A C 1
ATOM 1969 O O . LYS A 1 264 ? 21.320 31.710 8.143 1.00 13.55 475 LYS A O 1
ATOM 1975 N N . CYS A 1 265 ? 20.355 33.146 6.680 1.00 13.36 476 CYS A N 1
ATOM 1976 C CA . CYS A 1 265 ? 19.139 33.369 7.465 1.00 13.22 476 CYS A CA 1
ATOM 1977 C C . CYS A 1 265 ? 19.382 34.132 8.776 1.00 13.14 476 CYS A C 1
ATOM 1978 O O . CYS A 1 265 ? 18.553 34.092 9.685 1.00 12.47 476 CYS A O 1
ATOM 1981 N N . GLU A 1 266 ? 20.509 34.830 8.855 1.00 13.34 477 GLU A N 1
ATOM 1982 C CA . GLU A 1 266 ? 20.851 35.596 10.051 1.00 13.75 477 GLU A CA 1
ATOM 1983 C C . GLU A 1 266 ? 20.139 36.943 10.014 1.00 13.65 477 GLU A C 1
ATOM 1984 O O . GLU A 1 266 ? 20.071 37.585 8.967 1.00 13.65 477 GLU A O 1
ATOM 1990 N N . THR A 1 267 ? 19.609 37.361 11.153 1.00 13.52 478 THR A N 1
ATOM 1991 C CA . THR A 1 267 ? 18.972 38.667 11.256 1.00 13.53 478 THR A CA 1
ATOM 1992 C C . THR A 1 267 ? 20.090 39.608 11.731 1.00 13.81 478 THR A C 1
ATOM 1993 O O . THR A 1 267 ? 21.255 39.220 11.744 1.00 13.75 478 THR A O 1
ATOM 1997 N N . ASN A 1 268 ? 19.750 40.845 12.072 1.00 14.02 479 ASN A N 1
ATOM 1998 C CA . ASN A 1 268 ? 20.748 41.790 12.568 1.00 14.31 479 ASN A CA 1
ATOM 1999 C C . ASN A 1 268 ? 21.062 41.515 14.048 1.00 14.23 479 ASN A C 1
ATOM 2000 O O . ASN A 1 268 ? 21.899 42.188 14.650 1.00 14.50 479 ASN A O 1
ATOM 2005 N N . VAL A 1 269 ? 20.339 40.587 14.661 1.00 13.98 480 VAL A N 1
ATOM 2006 C CA . VAL A 1 269 ? 20.623 40.234 16.048 1.00 13.81 480 VAL A CA 1
ATOM 2007 C C . VAL A 1 269 ? 21.380 38.905 16.058 1.00 13.70 480 VAL A C 1
ATOM 2008 O O . VAL A 1 269 ? 20.909 37.926 15.510 1.00 13.42 480 VAL A O 1
ATOM 2012 N N . LYS A 1 270 ? 22.568 38.888 16.659 1.00 13.64 481 LYS A N 1
ATOM 2013 C CA . LYS A 1 270 ? 23.369 37.664 16.713 1.00 13.63 481 LYS A CA 1
ATOM 2014 C C . LYS A 1 270 ? 22.629 36.561 17.455 1.00 12.95 481 LYS A C 1
ATOM 2015 O O . LYS A 1 270 ? 22.050 36.785 18.525 1.00 12.71 481 LYS A O 1
ATOM 2021 N N . GLY A 1 271 ? 22.599 35.385 16.850 1.00 12.24 482 GLY A N 1
ATOM 2022 C CA . GLY A 1 271 ? 21.919 34.255 17.456 1.00 11.62 482 GLY A CA 1
ATOM 2023 C C . GLY A 1 271 ? 20.436 34.196 17.141 1.00 10.99 482 GLY A C 1
ATOM 2024 O O . GLY A 1 271 ? 19.749 33.314 17.634 1.00 11.10 482 GLY A O 1
ATOM 2025 N N . VAL A 1 272 ? 19.932 35.171 16.392 1.00 10.65 483 VAL A N 1
ATOM 2026 C CA . VAL A 1 272 ? 18.518 35.194 16.002 1.00 10.18 483 VAL A CA 1
ATOM 2027 C C . VAL A 1 272 ? 18.497 35.047 14.489 1.00 9.92 483 VAL A C 1
ATOM 2028 O O . VAL A 1 272 ? 19.115 35.826 13.759 1.00 10.12 483 VAL A O 1
ATOM 2032 N N . PHE A 1 273 ? 17.796 34.025 14.036 1.00 9.63 484 PHE A N 1
ATOM 2033 C CA . PHE A 1 273 ? 17.700 33.707 12.621 1.00 9.39 484 PHE A CA 1
ATOM 2034 C C . PHE A 1 273 ? 16.234 33.712 12.265 1.00 9.17 484 PHE A C 1
ATOM 2035 O O . PHE A 1 273 ? 15.382 33.849 13.143 1.00 9.42 484 PHE A O 1
ATOM 2043 N N . ALA A 1 274 ? 15.944 33.610 10.979 1.00 8.94 485 ALA A N 1
ATOM 2044 C CA . ALA A 1 274 ? 14.561 33.600 10.533 1.00 8.84 485 ALA A CA 1
ATOM 2045 C C . ALA A 1 274 ? 14.481 32.793 9.239 1.00 8.78 485 ALA A C 1
ATOM 2046 O O . ALA A 1 274 ? 15.438 32.762 8.440 1.00 8.80 485 ALA A O 1
ATOM 2048 N N . ALA A 1 275 ? 13.350 32.139 9.041 1.00 8.46 486 ALA A N 1
ATOM 2049 C CA . ALA A 1 275 ? 13.153 31.289 7.873 1.00 8.54 486 ALA A CA 1
ATOM 2050 C C . ALA A 1 275 ? 11.729 31.305 7.377 1.00 8.57 486 ALA A C 1
ATOM 2051 O O . ALA A 1 275 ? 10.801 31.314 8.178 1.00 8.65 486 ALA A O 1
ATOM 2053 N N . GLY A 1 276 ? 11.570 31.232 6.056 1.00 8.71 487 GLY A N 1
ATOM 2054 C CA . GLY A 1 276 ? 10.238 31.133 5.484 1.00 8.95 487 GLY A CA 1
ATOM 2055 C C . GLY A 1 276 ? 9.555 32.406 5.062 1.00 9.01 487 GLY A C 1
ATOM 2056 O O . GLY A 1 276 ? 10.196 33.435 4.937 1.00 9.27 487 GLY A O 1
ATOM 2057 N N . ASP A 1 277 ? 8.243 32.328 4.889 1.00 9.13 488 ASP A N 1
ATOM 2058 C CA . ASP A 1 277 ? 7.458 33.467 4.426 1.00 9.34 488 ASP A CA 1
ATOM 2059 C C . ASP A 1 277 ? 7.602 34.753 5.228 1.00 9.41 488 ASP A C 1
ATOM 2060 O O . ASP A 1 277 ? 7.445 35.827 4.672 1.00 9.62 488 ASP A O 1
ATOM 2065 N N . CYS A 1 278 ? 7.944 34.661 6.511 1.00 9.37 489 CYS A N 1
ATOM 2066 C CA . CYS A 1 278 ? 8.103 35.864 7.310 1.00 9.39 489 CYS A CA 1
ATOM 2067 C C . CYS A 1 278 ? 9.363 36.655 6.995 1.00 9.54 489 CYS A C 1
ATOM 2068 O O . CYS A 1 278 ? 9.533 37.762 7.504 1.00 9.42 489 CYS A O 1
ATOM 2071 N N . THR A 1 279 ? 10.263 36.074 6.187 1.00 9.38 490 THR A N 1
ATOM 2072 C CA . THR A 1 279 ? 11.522 36.731 5.863 1.00 9.34 490 THR A CA 1
ATOM 2073 C C . THR A 1 279 ? 11.486 37.373 4.495 1.00 9.33 490 THR A C 1
ATOM 2074 O O . THR A 1 279 ? 10.491 37.305 3.780 1.00 9.34 490 THR A O 1
ATOM 2078 N N . THR A 1 280 ? 12.606 37.971 4.135 1.00 9.34 491 THR A N 1
ATOM 2079 C CA . THR A 1 280 ? 12.778 38.591 2.834 1.00 9.40 491 THR A CA 1
ATOM 2080 C C . THR A 1 280 ? 12.937 37.571 1.688 1.00 9.36 491 THR A C 1
ATOM 2081 O O . THR A 1 280 ? 13.211 37.960 0.550 1.00 9.45 491 THR A O 1
ATOM 2085 N N . VAL A 1 281 ? 12.842 36.269 1.978 1.00 9.43 492 VAL A N 1
ATOM 2086 C CA . VAL A 1 281 ? 12.931 35.267 0.899 1.00 9.53 492 VAL A CA 1
ATOM 2087 C C . VAL A 1 281 ? 11.911 35.756 -0.141 1.00 9.79 492 VAL A C 1
ATOM 2088 O O . VAL A 1 281 ? 10.756 36.014 0.190 1.00 9.64 492 VAL A O 1
ATOM 2092 N N . PRO A 1 282 ? 12.355 35.961 -1.401 1.00 9.86 493 PRO A N 1
ATOM 2093 C CA . PRO A 1 282 ? 11.532 36.466 -2.506 1.00 10.01 493 PRO A CA 1
ATOM 2094 C C . PRO A 1 282 ? 10.268 35.748 -2.945 1.00 10.00 493 PRO A C 1
ATOM 2095 O O . PRO A 1 282 ? 9.364 36.389 -3.479 1.00 10.13 493 PRO A O 1
ATOM 2099 N N . TYR A 1 283 ? 10.204 34.440 -2.713 1.00 9.79 494 TYR A N 1
ATOM 2100 C CA . TYR A 1 283 ? 9.047 33.641 -3.089 1.00 9.58 494 TYR A CA 1
ATOM 2101 C C . TYR A 1 283 ? 8.534 32.908 -1.872 1.00 9.30 494 TYR A C 1
ATOM 2102 O O . TYR A 1 283 ? 9.292 32.549 -0.970 1.00 9.31 494 TYR A O 1
ATOM 2111 N N . LYS A 1 284 ? 7.236 32.651 -1.884 1.00 8.97 495 LYS A N 1
ATOM 2112 C CA . LYS A 1 284 ? 6.555 32.066 -0.750 1.00 8.70 495 LYS A CA 1
ATOM 2113 C C . LYS A 1 284 ? 5.915 30.750 -1.159 1.00 8.63 495 LYS A C 1
ATOM 2114 O O . LYS A 1 284 ? 4.835 30.743 -1.751 1.00 8.82 495 LYS A O 1
ATOM 2120 N N . GLN A 1 285 ? 6.611 29.655 -0.877 1.00 8.36 496 GLN A N 1
ATOM 2121 C CA . GLN A 1 285 ? 6.151 28.319 -1.234 1.00 8.53 496 GLN A CA 1
ATOM 2122 C C . GLN A 1 285 ? 6.571 27.351 -0.140 1.00 8.43 496 GLN A C 1
ATOM 2123 O O . GLN A 1 285 ? 7.478 27.637 0.636 1.00 8.35 496 GLN A O 1
ATOM 2129 N N . ILE A 1 286 ? 5.939 26.186 -0.106 1.00 8.33 497 ILE A N 1
ATOM 2130 C CA . ILE A 1 286 ? 6.275 25.193 0.906 1.00 8.27 497 ILE A CA 1
ATOM 2131 C C . ILE A 1 286 ? 7.707 24.684 0.748 1.00 8.18 497 ILE A C 1
ATOM 2132 O O . ILE A 1 286 ? 8.477 24.680 1.702 1.00 7.92 497 ILE A O 1
ATOM 2137 N N . ILE A 1 287 ? 8.056 24.272 -0.465 1.00 8.06 498 ILE A N 1
ATOM 2138 C CA . ILE A 1 287 ? 9.387 23.720 -0.702 1.00 7.95 498 ILE A CA 1
ATOM 2139 C C . ILE A 1 287 ? 10.459 24.771 -0.441 1.00 7.90 498 ILE A C 1
ATOM 2140 O O . ILE A 1 287 ? 11.544 24.447 0.008 1.00 7.80 498 ILE A O 1
ATOM 2145 N N . ILE A 1 288 ? 10.134 26.038 -0.694 1.00 7.82 499 ILE A N 1
ATOM 2146 C CA . ILE A 1 288 ? 11.085 27.127 -0.445 1.00 7.89 499 ILE A CA 1
ATOM 2147 C C . ILE A 1 288 ? 11.247 27.343 1.053 1.00 8.00 499 ILE A C 1
ATOM 2148 O O . ILE A 1 288 ? 12.379 27.449 1.571 1.00 8.00 499 ILE A O 1
ATOM 2153 N N . ALA A 1 289 ? 10.117 27.342 1.751 1.00 8.19 500 ALA A N 1
ATOM 2154 C CA . ALA A 1 289 ? 10.111 27.505 3.204 1.00 8.41 500 ALA A CA 1
ATOM 2155 C C . ALA A 1 289 ? 10.861 26.372 3.895 1.00 8.47 500 ALA A C 1
ATOM 2156 O O . ALA A 1 289 ? 11.615 26.624 4.843 1.00 8.51 500 ALA A O 1
ATOM 2158 N N . THR A 1 290 ? 10.675 25.133 3.439 1.00 8.61 501 THR A N 1
ATOM 2159 C CA . THR A 1 290 ? 11.369 24.018 4.076 1.00 8.95 501 THR A CA 1
ATOM 2160 C C . THR A 1 290 ? 12.868 24.144 3.890 1.00 8.88 501 THR A C 1
ATOM 2161 O O . THR A 1 290 ? 13.621 23.907 4.831 1.00 8.67 501 THR A O 1
ATOM 2165 N N . GLY A 1 291 ? 13.297 24.527 2.688 1.00 8.93 502 GLY A N 1
ATOM 2166 C CA . GLY A 1 291 ? 14.722 24.703 2.454 1.00 8.78 502 GLY A CA 1
ATOM 2167 C C . GLY A 1 291 ? 15.283 25.796 3.362 1.00 8.98 502 GLY A C 1
ATOM 2168 O O . GLY A 1 291 ? 16.379 25.656 3.904 1.00 8.59 502 GLY A O 1
ATOM 2169 N N . GLU A 1 292 ? 14.527 26.879 3.545 1.00 9.09 503 GLU A N 1
ATOM 2170 C CA . GLU A 1 292 ? 14.982 27.982 4.398 1.00 9.47 503 GLU A CA 1
ATOM 2171 C C . GLU A 1 292 ? 15.096 27.553 5.854 1.00 9.08 503 GLU A C 1
ATOM 2172 O O . GLU A 1 292 ? 16.036 27.935 6.526 1.00 8.96 503 GLU A O 1
ATOM 2178 N N . GLY A 1 293 ? 14.136 26.763 6.328 1.00 8.64 504 GLY A N 1
ATOM 2179 C CA . GLY A 1 293 ? 14.175 26.295 7.707 1.00 8.42 504 GLY A CA 1
ATOM 2180 C C . GLY A 1 293 ? 15.436 25.479 7.952 1.00 8.44 504 GLY A C 1
ATOM 2181 O O . GLY A 1 293 ? 16.082 25.615 8.996 1.00 8.15 504 GLY A O 1
ATOM 2182 N N . ALA A 1 294 ? 15.770 24.609 6.997 1.00 8.65 505 ALA A N 1
ATOM 2183 C CA . ALA A 1 294 ? 16.985 23.796 7.104 1.00 8.81 505 ALA A CA 1
ATOM 2184 C C . ALA A 1 294 ? 18.200 24.703 7.194 1.00 8.84 505 ALA A C 1
ATOM 2185 O O . ALA A 1 294 ? 19.061 24.507 8.054 1.00 8.76 505 ALA A O 1
ATOM 2187 N N . LYS A 1 295 ? 18.275 25.705 6.310 1.00 9.19 506 LYS A N 1
ATOM 2188 C CA . LYS A 1 295 ? 19.392 26.652 6.346 1.00 9.52 506 LYS A CA 1
ATOM 2189 C C . LYS A 1 295 ? 19.492 27.353 7.691 1.00 9.62 506 LYS A C 1
ATOM 2190 O O . LYS A 1 295 ? 20.570 27.406 8.294 1.00 9.46 506 LYS A O 1
ATOM 2196 N N . ALA A 1 296 ? 18.363 27.879 8.184 1.00 9.43 507 ALA A N 1
ATOM 2197 C CA . ALA A 1 296 ? 18.391 28.587 9.465 1.00 9.42 507 ALA A CA 1
ATOM 2198 C C . ALA A 1 296 ? 18.838 27.689 10.601 1.00 9.30 507 ALA A C 1
ATOM 2199 O O . ALA A 1 296 ? 19.563 28.138 11.491 1.00 9.45 507 ALA A O 1
ATOM 2201 N N . SER A 1 297 ? 18.384 26.437 10.594 1.00 9.35 508 SER A N 1
ATOM 2202 C CA . SER A 1 297 ? 18.778 25.470 11.625 1.00 9.39 508 SER A CA 1
ATOM 2203 C C . SER A 1 297 ? 20.294 25.266 11.587 1.00 9.40 508 SER A C 1
ATOM 2204 O O . SER A 1 297 ? 20.963 25.288 12.615 1.00 9.27 508 SER A O 1
ATOM 2207 N N . LEU A 1 298 ? 20.835 25.070 10.392 1.00 9.40 509 LEU A N 1
ATOM 2208 C CA . LEU A 1 298 ? 22.272 24.889 10.241 1.00 9.73 509 LEU A CA 1
ATOM 2209 C C . LEU A 1 298 ? 23.057 26.136 10.698 1.00 9.74 509 LEU A C 1
ATOM 2210 O O . LEU A 1 298 ? 24.151 26.027 11.271 1.00 9.63 509 LEU A O 1
ATOM 2215 N N . SER A 1 299 ? 22.515 27.319 10.436 1.00 9.56 510 SER A N 1
ATOM 2216 C CA . SER A 1 299 ? 23.193 28.546 10.857 1.00 9.90 510 SER A CA 1
ATOM 2217 C C . SER A 1 299 ? 23.135 28.685 12.369 1.00 9.93 510 SER A C 1
ATOM 2218 O O . SER A 1 299 ? 24.084 29.134 12.985 1.00 9.96 510 SER A O 1
ATOM 2221 N N . ALA A 1 300 ? 21.998 28.339 12.958 1.00 10.25 511 ALA A N 1
ATOM 2222 C CA . ALA A 1 300 ? 21.852 28.426 14.402 1.00 10.58 511 ALA A CA 1
ATOM 2223 C C . ALA A 1 300 ? 22.850 27.473 15.060 1.00 10.90 511 ALA A C 1
ATOM 2224 O O . ALA A 1 300 ? 23.459 27.806 16.087 1.00 10.73 511 ALA A O 1
ATOM 2226 N N . PHE A 1 301 ? 23.065 26.315 14.440 1.00 11.35 512 PHE A N 1
ATOM 2227 C CA . PHE A 1 301 ? 24.025 25.367 15.018 1.00 12.04 512 PHE A CA 1
ATOM 2228 C C . PHE A 1 301 ? 25.442 25.950 14.949 1.00 12.29 512 PHE A C 1
ATOM 2229 O O . PHE A 1 301 ? 26.201 25.914 15.934 1.00 12.33 512 PHE A O 1
ATOM 2237 N N . ASP A 1 302 ? 25.775 26.542 13.806 1.00 12.69 513 ASP A N 1
ATOM 2238 C CA . ASP A 1 302 ? 27.093 27.151 13.611 1.00 13.37 513 ASP A CA 1
ATOM 2239 C C . ASP A 1 302 ? 27.285 28.250 14.669 1.00 13.52 513 ASP A C 1
ATOM 2240 O O . ASP A 1 302 ? 28.347 28.376 15.265 1.00 13.30 513 ASP A O 1
ATOM 2245 N N . TYR A 1 303 ? 26.240 29.042 14.896 1.00 13.87 514 TYR A N 1
ATOM 2246 C CA . TYR A 1 303 ? 26.304 30.103 15.898 1.00 14.31 514 TYR A CA 1
ATOM 2247 C C . TYR A 1 303 ? 26.563 29.516 17.293 1.00 14.62 514 TYR A C 1
ATOM 2248 O O . TYR A 1 303 ? 27.390 30.032 18.049 1.00 14.44 514 TYR A O 1
ATOM 2257 N N . LEU A 1 304 ? 25.845 28.458 17.646 1.00 14.97 515 LEU A N 1
ATOM 2258 C CA . LEU A 1 304 ? 26.029 27.846 18.960 1.00 15.79 515 LEU A CA 1
ATOM 2259 C C . LEU A 1 304 ? 27.457 27.367 19.197 1.00 16.50 515 LEU A C 1
ATOM 2260 O O . LEU A 1 304 ? 28.022 27.590 20.268 1.00 16.61 515 LEU A O 1
ATOM 2265 N N . ILE A 1 305 ? 28.055 26.717 18.207 1.00 17.34 516 ILE A N 1
ATOM 2266 C CA . ILE A 1 305 ? 29.411 26.236 18.421 1.00 18.33 516 ILE A CA 1
ATOM 2267 C C . ILE A 1 305 ? 30.463 27.333 18.419 1.00 18.88 516 ILE A C 1
ATOM 2268 O O . ILE A 1 305 ? 31.490 27.194 19.069 1.00 18.97 516 ILE A O 1
ATOM 2273 N N . ARG A 1 306 ? 30.183 28.448 17.752 1.00 19.57 517 ARG A N 1
ATOM 2274 C CA . ARG A 1 306 ? 31.126 29.564 17.706 1.00 20.66 517 ARG A CA 1
ATOM 2275 C C . ARG A 1 306 ? 31.016 30.517 18.887 1.00 21.75 517 ARG A C 1
ATOM 2276 O O . ARG A 1 306 ? 31.906 31.350 19.100 1.00 21.84 517 ARG A O 1
ATOM 2284 N N . THR A 1 307 ? 29.950 30.425 19.667 1.00 22.89 518 THR A N 1
ATOM 2285 C CA . THR A 1 307 ? 29.808 31.378 20.762 1.00 24.32 518 THR A CA 1
ATOM 2286 C C . THR A 1 307 ? 29.785 30.745 22.161 1.00 25.39 518 THR A C 1
ATOM 2287 O O . THR A 1 307 ? 29.195 29.687 22.401 1.00 25.48 518 THR A O 1
ATOM 2291 N N . LYS A 1 308 ? 30.493 31.388 23.067 1.00 26.76 519 LYS A N 1
ATOM 2292 C CA . LYS A 1 308 ? 30.566 30.883 24.423 1.00 28.16 519 LYS A CA 1
ATOM 2293 C C . LYS A 1 308 ? 29.361 31.326 25.236 1.00 28.88 519 LYS A C 1
ATOM 2294 O O . LYS A 1 308 ? 28.961 32.492 25.197 1.00 29.10 519 LYS A O 1
ATOM 2300 N N . THR A 1 309 ? 28.766 30.369 25.938 1.00 29.66 520 THR A N 1
ATOM 2301 C CA . THR A 1 309 ? 27.586 30.609 26.767 1.00 30.48 520 THR A CA 1
ATOM 2302 C C . THR A 1 309 ? 27.878 31.614 27.875 1.00 30.89 520 THR A C 1
ATOM 2303 O O . THR A 1 309 ? 28.839 31.448 28.638 1.00 31.10 520 THR A O 1
ATOM 2307 N N . ALA A 1 310 ? 27.015 32.623 27.980 1.00 31.26 521 ALA A N 1
ATOM 2308 C CA . ALA A 1 310 ? 27.137 33.686 28.978 1.00 31.58 521 ALA A CA 1
ATOM 2309 C C . ALA A 1 310 ? 28.364 34.545 28.704 1.00 31.78 521 ALA A C 1
ATOM 2310 O O . ALA A 1 310 ? 28.215 35.449 27.852 1.00 31.96 521 ALA A O 1
#

Radius of gyration: 21.05 Å; Cα contacts (8 Å, |Δi|>4): 782; chains: 1; bounding box: 54×45×55 Å

B-factor: mean 18.18, std 9.37, range [7.62, 70.11]

CATH classification: 3.50.50.60 (+1 more: 3.50.50.60)

Solvent-accessible surface area: 14783 Å² total; per-residue (Å²): 70,18,34,0,0,0,4,9,4,11,15,6,0,0,11,0,0,10,92,1,8,146,94,71,27,114,3,0,0,1,2,112,170,20,0,30,97,5,42,82,47,66,60,10,90,48,44,119,105,50,115,114,8,44,0,134,113,15,7,35,56,15,70,97,89,0,77,123,65,131,18,64,40,39,67,89,56,39,14,48,99,3,50,48,26,108,98,140,8,10,76,4,41,0,57,8,79,84,71,50,70,27,76,0,42,0,0,0,0,6,28,19,4,119,59,117,38,22,122,19,94,20,5,101,115,11,66,63,108,13,3,11,34,24,10,104,50,28,1,67,92,21,138,55,89,97,2,0,0,15,10,3,27,69,57,0,0,92,5,0,36,56,0,12,73,57,10,89,32,0,5,0,2,16,104,16,85,103,10,165,5,76,113,104,26,26,81,110,0,137,80,44,210,30,21,57,29,35,54,33,4,57,13,22,51,5,92,26,89,61,68,110,3,67,5,1,32,17,90,31,119,119,66,38,78,96,83,97,34,145,11,26,0,0,0,0,9,67,20,39,96,15,66,0,96,52,0,117,86,18,3,94,58,46,223,119,16,27,0,79,26,72,88,118,0,72,15,90,25,160,2,0,5,0,0,1,34,0,0,38,14,100,130,35,30,31,60,51,8,16,37,16,0,16,90,0,2,77,11,0,53,47,31,12,117,187,29,167,61,102

InterPro domains:
  IPR008255 Pyridine nucleotide-disulphide oxidoreductase, class-II, active site [PS00573] (345-365)
  IPR012081 Alkyl hydroperoxide reductase subunit F [PIRSF000238] (1-519)
  IPR012081 Alkyl hydroperoxide reductase subunit F [TIGR03140] (1-517)
  IPR012336 Thioredoxin-like fold [PF13192] (126-195)
  IPR023753 FAD/NAD(P)-binding domain [PF07992] (213-504)
  IPR036188 FAD/NAD(P)-binding domain superfamily [G3DSA:3.50.50.60] (215-511)
  IPR036188 FAD/NAD(P)-binding domain superfamily [G3DSA:3.50.50.60] (327-450)
  IPR036188 FAD/NAD(P)-binding domain superfamily [SSF51905] (207-514)
  IPR036249 Thioredoxin-like superfamily [SSF52833] (1-101)
  IPR036249 Thioredoxin-like superfamily [SSF52833] (106-197)
  IPR044141 AhpF, N-terminal domain, C-terminal TRX-fold subdomain [cd03026] (106-194)
  IPR044142 AhpF, N-terminal domain, N-terminal TRX-fold subdomain [cd02974] (1-95)
  IPR050097 Ferredoxin--NADP reductase type 2 [PTHR48105] (211-517)

Sequence (310 aa):
AYDVLIVGSGPAGAAAAIYSARKGIRTGLMGERFGGQILDTVDIENYISVPKTEGQKLAGALKVHVDEYDVDVIDSQSASKLIPAAVEGGLHQIETASGAVLKARSIIVATGAKWRNMNVPGEDQYRTKGVTYCPHCDGPLFKGKRVAVIGGGNSGVEAAIDLAGIVEHVTLLEFAPEMKADQVLQDKLRSLKNVDIILNAQTTEVKGDGSKVVGLEYRDRVSGDIHNIELAGIFVQIGLLPNTNWLEGAVERNRMGEIIIDAKCETNVKGVFAAGDCTTVPYKQIIIATGEGAKASLSAFDYLIRTKTA

GO terms:
  GO:0071949 FAD binding (F, IDA)
  GO:0005829 cytosol (C, IDA)
  GO:0009321 alkyl hydroperoxide reductase complex (C, IDA)
  GO:0008785 alkyl hydroperoxide reductase activity (F, IGI)
  GO:0042744 hydrogen peroxide catabolic process (P, IDA)
  GO:0005829 cytosol (C, HDA)